Protein AF-A0A366LNW6-F1 (afdb_monomer_lite)

Sequence (265 aa):
MEVLPHSDDGRQIRRRLGWPGQPGTGEVAAEVRHYLATLRAKQVTLPDDLRMVNGPDGLEMRHRRVDGTALTELPGSQAAEFVTAVRRVGDWVNRLHDSEARLDPSLAGFVLDRGANLTYVKVVPPLLTTRRPVETTPWRQILGALRYDRNVTLCAMAGYAARHLLRTLEPGEPLTTHGAAVIALCPGHPRPSTRPAMWFHARTRAAELALTGRIAAQQAMAVYAATSLLVLRGIPPSDQRAHIEVALAAAAALSRDSSGKAPRM

Radius of gyration: 19.3 Å; chains: 1; bounding box: 42×36×62 Å

pLDDT: mean 86.25, std 14.96, range [26.67, 97.69]

Structure (mmCIF, N/CA/C/O backbone):
data_AF-A0A366LNW6-F1
#
_entry.id   AF-A0A366LNW6-F1
#
loop_
_atom_site.group_PDB
_atom_site.id
_atom_site.type_symbol
_atom_site.label_atom_id
_atom_site.label_alt_id
_atom_site.label_comp_id
_atom_site.label_asym_id
_atom_site.label_entity_id
_atom_site.label_seq_id
_atom_site.pdbx_PDB_ins_code
_atom_site.Cartn_x
_atom_site.Cartn_y
_atom_site.Cartn_z
_atom_site.occupancy
_atom_site.B_iso_or_equiv
_atom_site.auth_seq_id
_atom_site.auth_comp_id
_atom_site.auth_asym_id
_atom_site.auth_atom_id
_atom_site.pdbx_PDB_model_num
ATOM 1 N N . MET A 1 1 ? 12.576 9.730 -8.547 1.00 40.53 1 MET A N 1
ATOM 2 C CA . MET A 1 1 ? 11.623 9.011 -9.410 1.00 40.53 1 MET A CA 1
ATOM 3 C C . MET A 1 1 ? 10.465 9.950 -9.643 1.00 40.53 1 MET A C 1
ATOM 5 O O . MET A 1 1 ? 9.577 10.068 -8.805 1.00 40.53 1 MET A O 1
ATOM 9 N N . GLU A 1 2 ? 10.593 10.731 -10.699 1.00 26.67 2 GLU A N 1
ATOM 10 C CA . GLU A 1 2 ? 9.573 11.658 -11.154 1.00 26.67 2 GLU A CA 1
ATOM 11 C C . GLU A 1 2 ? 8.593 10.842 -11.997 1.00 26.67 2 GLU A C 1
ATOM 13 O O . GLU A 1 2 ? 8.995 10.169 -12.944 1.00 26.67 2 GLU A O 1
ATOM 18 N N . VAL A 1 3 ? 7.334 10.779 -11.567 1.00 35.81 3 VAL A N 1
ATOM 19 C CA . VAL A 1 3 ? 6.273 10.179 -12.377 1.00 35.81 3 VAL A CA 1
ATOM 20 C C . VAL A 1 3 ? 5.914 11.245 -13.400 1.00 35.81 3 VAL A C 1
ATOM 22 O O . VAL A 1 3 ? 5.306 12.249 -13.040 1.00 35.81 3 VAL A O 1
ATOM 25 N N . LEU A 1 4 ? 6.368 11.060 -14.636 1.00 35.25 4 LEU A N 1
ATOM 26 C CA . LEU A 1 4 ? 6.050 11.957 -15.744 1.00 35.25 4 LEU A CA 1
ATOM 27 C C . LEU A 1 4 ? 4.533 11.960 -16.024 1.00 35.25 4 LEU A C 1
ATOM 29 O O . LEU A 1 4 ? 3.851 10.986 -15.681 1.00 35.25 4 LEU A O 1
ATOM 33 N N . PRO A 1 5 ? 3.996 13.061 -16.582 1.00 38.25 5 PRO A N 1
ATOM 34 C CA . PRO A 1 5 ? 2.559 13.282 -16.688 1.00 38.25 5 PRO A CA 1
ATOM 35 C C . PRO A 1 5 ? 1.845 12.195 -17.496 1.00 38.25 5 PRO A C 1
ATOM 37 O O . PRO A 1 5 ? 2.383 11.600 -18.428 1.00 38.25 5 PRO A O 1
ATOM 40 N N . HIS A 1 6 ? 0.606 11.942 -17.083 1.00 52.41 6 HIS A N 1
ATOM 41 C CA . HIS A 1 6 ? -0.306 10.986 -17.690 1.00 52.41 6 HIS A CA 1
ATOM 42 C C . HIS A 1 6 ? -0.839 11.604 -18.990 1.00 52.41 6 HIS A C 1
ATOM 44 O O . HIS A 1 6 ? -1.351 12.720 -18.951 1.00 52.41 6 HIS A O 1
ATOM 50 N N . SER A 1 7 ? -0.752 10.897 -20.118 1.00 46.19 7 SER A N 1
ATOM 51 C CA . SER A 1 7 ? -1.693 11.131 -21.219 1.00 46.19 7 SER A CA 1
ATOM 52 C C . SER A 1 7 ? -2.760 10.047 -21.131 1.00 46.19 7 SER A C 1
ATOM 54 O O . SER A 1 7 ? -2.466 8.857 -21.256 1.00 46.19 7 SER A O 1
ATOM 56 N N . ASP A 1 8 ? -3.974 10.471 -20.800 1.00 51.53 8 ASP A N 1
ATOM 57 C CA . ASP A 1 8 ? -5.180 9.654 -20.827 1.00 51.53 8 ASP A CA 1
ATOM 58 C C . ASP A 1 8 ? -5.994 10.140 -22.029 1.00 51.53 8 ASP A C 1
ATOM 60 O O . ASP A 1 8 ? -6.531 11.245 -22.015 1.00 51.53 8 ASP A O 1
ATOM 64 N N . ASP A 1 9 ? -6.015 9.355 -23.107 1.00 58.09 9 ASP A N 1
ATOM 65 C CA . ASP A 1 9 ? -6.882 9.607 -24.267 1.00 58.09 9 ASP A CA 1
ATOM 66 C C . ASP A 1 9 ? -8.293 9.008 -24.065 1.00 58.09 9 ASP A C 1
ATOM 68 O O . ASP A 1 9 ? -9.089 8.921 -25.001 1.00 58.09 9 ASP A O 1
ATOM 72 N N . GLY A 1 10 ? -8.613 8.581 -22.835 1.00 59.66 10 GLY A N 1
ATOM 73 C CA . GLY A 1 10 ? -9.889 8.005 -22.419 1.00 59.66 10 GLY A CA 1
ATOM 74 C C . GLY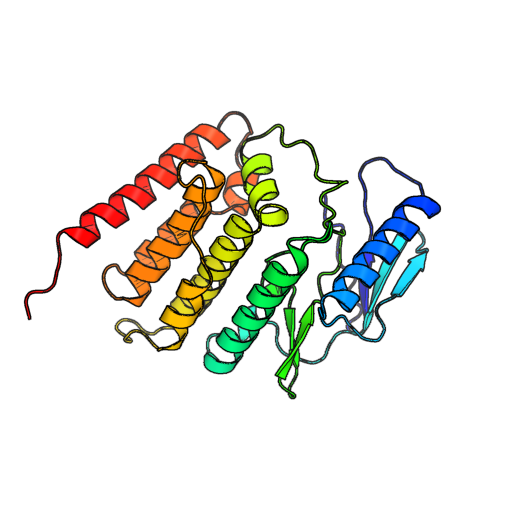 A 1 10 ? -10.007 6.500 -22.665 1.00 59.66 10 GLY A C 1
ATOM 75 O O . GLY A 1 10 ? -10.899 5.861 -22.105 1.00 59.66 10 GLY A O 1
ATOM 76 N N . ARG A 1 11 ? -9.116 5.902 -23.472 1.00 69.25 11 ARG A N 1
ATOM 77 C CA . ARG A 1 11 ? -9.145 4.465 -23.818 1.00 69.25 11 ARG A CA 1
ATOM 78 C C . ARG A 1 11 ? -7.867 3.728 -23.444 1.00 69.25 11 ARG A C 1
ATOM 80 O O . ARG A 1 11 ? -7.904 2.516 -23.212 1.00 69.25 11 ARG A O 1
ATOM 87 N N . GLN A 1 12 ? -6.743 4.432 -23.381 1.00 78.44 12 GLN A N 1
ATOM 88 C CA . GLN A 1 12 ? -5.443 3.821 -23.180 1.00 78.44 12 GLN A CA 1
ATOM 89 C C . GLN A 1 12 ? -4.650 4.486 -22.062 1.00 78.44 12 GLN A C 1
ATOM 91 O O . GLN A 1 12 ? -4.437 5.693 -22.051 1.00 78.44 12 GLN A O 1
ATOM 96 N N . ILE A 1 13 ? -4.109 3.655 -21.172 1.00 79.81 13 ILE A N 1
ATOM 97 C CA . ILE A 1 13 ? -3.164 4.095 -20.152 1.00 79.81 13 ILE A CA 1
ATOM 98 C C . ILE A 1 13 ? -1.751 3.942 -20.704 1.00 79.81 13 ILE A C 1
ATOM 100 O O . ILE A 1 13 ? -1.352 2.859 -21.146 1.00 79.81 13 ILE A O 1
ATOM 104 N N . ARG A 1 14 ? -0.985 5.036 -20.667 1.00 77.75 14 ARG A N 1
ATOM 105 C CA . ARG A 1 14 ? 0.432 5.075 -21.045 1.00 77.75 14 ARG A CA 1
ATOM 106 C C . ARG A 1 14 ? 1.253 5.517 -19.851 1.00 77.75 14 ARG A C 1
ATOM 108 O O . ARG A 1 14 ? 0.918 6.505 -19.196 1.00 77.75 14 ARG A O 1
ATOM 115 N N . ARG A 1 15 ? 2.330 4.794 -19.550 1.00 75.19 15 ARG A N 1
ATOM 116 C CA . ARG A 1 15 ? 3.254 5.202 -18.494 1.00 75.19 15 ARG A CA 1
ATOM 117 C C . ARG A 1 15 ? 4.704 5.010 -18.920 1.00 75.19 15 ARG A C 1
ATOM 119 O O . ARG A 1 15 ? 5.128 3.899 -19.233 1.00 75.19 15 ARG A O 1
ATOM 126 N N . ARG A 1 16 ? 5.464 6.105 -18.896 1.00 75.19 16 ARG A N 1
ATOM 127 C CA . ARG A 1 16 ? 6.880 6.118 -19.266 1.00 75.19 16 ARG A CA 1
ATOM 128 C C . ARG A 1 16 ? 7.732 5.395 -18.226 1.00 75.19 16 ARG A C 1
ATOM 130 O O . ARG A 1 16 ? 7.596 5.610 -17.020 1.00 75.19 16 ARG A O 1
ATOM 137 N N . LEU A 1 17 ? 8.634 4.555 -18.715 1.00 72.50 17 LEU A N 1
ATOM 138 C CA . LEU A 1 17 ? 9.638 3.845 -17.938 1.00 72.50 17 LEU A CA 1
ATOM 139 C C . LEU A 1 17 ? 10.852 4.772 -17.762 1.00 72.50 17 LEU A C 1
ATOM 141 O O . LEU A 1 17 ? 11.807 4.729 -18.528 1.00 72.50 17 LEU A O 1
ATOM 145 N N . GLY A 1 18 ? 10.783 5.678 -16.781 1.00 58.44 18 GLY A N 1
ATOM 146 C CA . GLY A 1 18 ? 11.867 6.617 -16.474 1.00 58.44 18 GLY A CA 1
ATOM 147 C C . GLY A 1 18 ? 12.818 6.085 -15.400 1.00 58.44 18 GLY A C 1
ATOM 148 O O . GLY A 1 18 ? 12.453 6.043 -14.223 1.00 58.44 18 GLY A O 1
ATOM 149 N N . TRP A 1 19 ? 14.043 5.720 -15.789 1.00 58.41 19 TRP A N 1
ATOM 150 C CA . TRP A 1 19 ? 15.159 5.489 -14.868 1.00 58.41 19 TRP A CA 1
ATOM 151 C C . TRP A 1 19 ? 16.044 6.736 -14.910 1.00 58.41 19 TRP A C 1
ATOM 153 O O . TRP A 1 19 ? 16.354 7.213 -16.004 1.00 58.41 19 TRP A O 1
ATOM 163 N N . PRO A 1 20 ? 16.445 7.310 -13.761 1.00 46.72 20 PRO A N 1
ATOM 164 C CA . PRO A 1 20 ? 17.358 8.445 -13.763 1.00 46.72 20 PRO A CA 1
ATOM 165 C C . PRO A 1 20 ? 18.664 8.077 -14.483 1.00 46.72 20 PRO A C 1
ATOM 167 O O . PRO A 1 20 ? 19.350 7.150 -14.062 1.00 46.72 20 PRO A O 1
ATOM 170 N N . GLY A 1 21 ? 19.007 8.812 -15.544 1.00 47.06 21 GLY A N 1
ATOM 171 C CA . GLY A 1 21 ? 20.342 8.780 -16.149 1.00 47.06 21 GLY A CA 1
ATOM 172 C C . GLY A 1 21 ? 20.658 7.632 -17.114 1.00 47.06 21 GLY A C 1
ATOM 173 O O . GLY A 1 21 ? 21.833 7.455 -17.416 1.00 47.06 21 GLY A O 1
ATOM 174 N N . GLN A 1 22 ? 19.681 6.868 -17.621 1.00 52.47 22 GLN A N 1
ATOM 175 C CA . GLN A 1 22 ? 19.969 5.810 -18.604 1.00 52.47 22 GLN A CA 1
ATOM 176 C C . GLN A 1 22 ? 19.094 5.878 -19.866 1.00 52.47 22 GLN A C 1
ATOM 178 O O . GLN A 1 22 ? 17.929 5.477 -19.834 1.00 52.47 22 GLN A O 1
ATOM 183 N N . PRO A 1 23 ? 19.659 6.303 -21.011 1.00 49.16 23 PRO A N 1
ATOM 184 C CA . PRO A 1 23 ? 19.158 5.925 -22.322 1.00 49.16 23 PRO A CA 1
ATOM 185 C C . PRO A 1 23 ? 19.698 4.521 -22.642 1.00 49.16 23 PRO A C 1
ATOM 187 O O . PRO A 1 23 ? 20.778 4.368 -23.200 1.00 49.16 23 PRO A O 1
ATOM 190 N N . GLY A 1 24 ? 18.984 3.475 -22.222 1.00 53.25 24 GLY A N 1
ATOM 191 C CA . GLY A 1 24 ? 19.414 2.087 -22.418 1.00 53.25 24 GLY A CA 1
ATOM 192 C C . GLY A 1 24 ? 18.222 1.160 -22.614 1.00 53.25 24 GLY A C 1
ATOM 193 O O . GLY A 1 24 ? 17.663 0.640 -21.654 1.00 53.25 24 GLY A O 1
ATOM 194 N N . THR A 1 25 ? 17.797 0.970 -23.861 1.00 62.31 25 THR A N 1
ATOM 195 C CA . THR A 1 25 ? 16.539 0.284 -24.204 1.00 62.31 25 THR A CA 1
ATOM 196 C C . THR A 1 25 ? 16.601 -1.243 -24.086 1.00 62.31 25 THR A C 1
ATOM 198 O O . THR A 1 25 ? 15.553 -1.879 -24.063 1.00 62.31 25 THR A O 1
ATOM 201 N N . GLY A 1 26 ? 17.790 -1.852 -23.986 1.00 68.56 26 GLY A N 1
ATOM 202 C CA . GLY A 1 26 ? 17.961 -3.313 -23.933 1.00 68.56 26 GLY A CA 1
ATOM 203 C C . GLY A 1 26 ? 17.867 -3.916 -22.527 1.00 68.56 26 GLY A C 1
ATOM 204 O O . GLY A 1 26 ? 17.018 -4.774 -22.276 1.00 68.56 26 GLY A O 1
ATOM 205 N N . GLU A 1 27 ? 18.722 -3.456 -21.610 1.00 76.81 27 GLU A N 1
ATOM 206 C CA . GLU A 1 27 ? 18.813 -3.968 -20.233 1.00 76.81 27 GLU A CA 1
ATOM 207 C C . GLU A 1 27 ? 17.541 -3.648 -19.438 1.00 76.81 27 GLU A C 1
ATOM 209 O O . GLU A 1 27 ? 16.896 -4.557 -18.921 1.00 76.81 27 GLU A O 1
ATOM 214 N N . VAL A 1 28 ? 17.087 -2.389 -19.464 1.00 79.19 28 VAL A N 1
ATOM 215 C CA . VAL A 1 28 ? 15.833 -1.960 -18.813 1.00 79.19 28 VAL A CA 1
ATOM 216 C C . VAL A 1 28 ? 14.638 -2.763 -19.333 1.00 79.19 28 VAL A C 1
ATOM 218 O O . VAL A 1 28 ? 13.777 -3.186 -18.562 1.00 79.19 28 VAL A O 1
ATOM 221 N N . ALA A 1 29 ? 14.586 -3.034 -20.639 1.00 83.50 29 ALA A N 1
ATOM 222 C CA . ALA A 1 29 ? 13.528 -3.851 -21.218 1.00 83.50 29 ALA A CA 1
ATOM 223 C C . ALA A 1 29 ? 13.583 -5.311 -20.740 1.00 83.50 29 ALA A C 1
ATOM 225 O O . ALA A 1 29 ? 12.537 -5.918 -20.507 1.00 83.50 29 ALA A O 1
ATOM 226 N N . ALA A 1 30 ? 14.778 -5.890 -20.591 1.00 87.06 30 ALA A N 1
ATOM 227 C CA . ALA A 1 30 ? 14.939 -7.240 -20.055 1.00 87.06 30 ALA A CA 1
ATOM 228 C C . ALA A 1 30 ? 14.476 -7.321 -18.594 1.00 87.06 30 ALA A C 1
ATOM 230 O O . ALA A 1 30 ? 13.725 -8.231 -18.244 1.00 87.06 30 ALA A O 1
ATOM 231 N N . GLU A 1 31 ? 14.826 -6.330 -17.778 1.00 87.38 31 GLU A N 1
ATOM 232 C CA . GLU A 1 31 ? 14.395 -6.240 -16.381 1.00 87.38 31 GLU A CA 1
ATOM 233 C C . GLU A 1 31 ? 12.890 -6.069 -16.235 1.00 87.38 31 GLU A C 1
ATOM 235 O O . GLU A 1 31 ? 12.263 -6.746 -15.424 1.00 87.38 31 GLU A O 1
ATOM 240 N N . VAL A 1 32 ? 12.281 -5.197 -17.043 1.00 88.00 32 VAL A N 1
ATOM 241 C CA . VAL A 1 32 ? 10.826 -5.023 -17.054 1.00 88.00 32 VAL A CA 1
ATOM 242 C C . VAL A 1 32 ? 10.146 -6.329 -17.460 1.00 88.00 32 VAL A C 1
ATOM 244 O O . VAL A 1 32 ? 9.195 -6.746 -16.803 1.00 88.00 32 VAL A O 1
ATOM 247 N N . ARG A 1 33 ? 10.644 -7.030 -18.488 1.00 90.62 33 ARG A N 1
ATOM 248 C CA . ARG A 1 33 ? 10.111 -8.350 -18.867 1.00 90.62 33 ARG A CA 1
ATOM 249 C C . ARG A 1 33 ? 10.231 -9.359 -17.728 1.00 90.62 33 ARG A C 1
ATOM 251 O O . ARG A 1 33 ? 9.253 -10.049 -17.447 1.00 90.62 33 ARG A O 1
ATOM 258 N N . HIS A 1 34 ? 11.381 -9.412 -17.057 1.00 91.88 34 HIS A N 1
ATOM 259 C CA . HIS A 1 34 ? 11.590 -10.278 -15.899 1.00 91.88 34 HIS A CA 1
ATOM 260 C C . HIS A 1 34 ? 10.622 -9.936 -14.757 1.00 91.88 34 HIS A C 1
ATOM 262 O O . HIS A 1 34 ? 9.948 -10.819 -14.235 1.00 91.88 34 HIS A O 1
ATOM 268 N N . TYR A 1 35 ? 10.472 -8.653 -14.421 1.00 93.31 35 TYR A N 1
ATOM 269 C CA . TYR A 1 35 ? 9.530 -8.176 -13.411 1.00 93.31 35 TYR A CA 1
ATOM 270 C C . TYR A 1 35 ? 8.092 -8.618 -13.716 1.00 93.31 35 TYR A C 1
ATOM 272 O O . TYR A 1 35 ? 7.434 -9.212 -12.863 1.00 93.31 35 TYR A O 1
ATOM 280 N N . LEU A 1 36 ? 7.613 -8.397 -14.945 1.00 93.81 36 LEU A N 1
ATOM 281 C CA . LEU A 1 36 ? 6.266 -8.798 -15.367 1.00 93.81 36 LEU A CA 1
ATOM 282 C C . LEU A 1 36 ? 6.079 -10.318 -15.346 1.00 93.81 36 LEU A C 1
ATOM 284 O O . LEU A 1 36 ? 5.019 -10.798 -14.944 1.00 93.81 36 LEU A O 1
ATOM 288 N N . ALA A 1 37 ? 7.091 -11.076 -15.772 1.00 94.69 37 ALA A N 1
ATOM 289 C CA . ALA A 1 37 ? 7.069 -12.533 -15.712 1.00 94.69 37 ALA A CA 1
ATOM 290 C C . ALA A 1 37 ? 6.971 -13.023 -14.261 1.00 94.69 37 ALA A C 1
ATOM 292 O O . ALA A 1 37 ? 6.131 -13.868 -13.963 1.00 94.69 37 ALA A O 1
ATOM 293 N N . THR A 1 38 ? 7.744 -12.434 -13.347 1.00 96.44 38 THR A N 1
ATOM 294 C CA . THR A 1 38 ? 7.700 -12.747 -11.914 1.00 96.44 38 THR A CA 1
ATOM 295 C C . THR A 1 38 ? 6.340 -12.412 -11.302 1.00 96.44 38 THR A C 1
ATOM 297 O O . THR A 1 38 ? 5.785 -13.236 -10.576 1.00 96.44 38 THR A O 1
ATOM 300 N N . LEU A 1 39 ? 5.750 -11.257 -11.634 1.00 96.50 39 LEU A N 1
ATOM 301 C CA . LEU A 1 39 ? 4.397 -10.911 -11.184 1.00 96.50 39 LEU A CA 1
ATOM 302 C C . LEU A 1 39 ? 3.370 -11.966 -11.627 1.00 96.50 39 LEU A C 1
ATOM 304 O O . LEU A 1 39 ? 2.616 -12.472 -10.794 1.00 96.50 39 LEU A O 1
ATOM 308 N N . ARG A 1 40 ? 3.383 -12.356 -12.909 1.00 95.88 40 ARG A N 1
ATOM 309 C CA . ARG A 1 40 ? 2.485 -13.396 -13.442 1.00 95.88 40 ARG A CA 1
ATOM 310 C C . ARG A 1 40 ? 2.730 -14.758 -12.793 1.00 95.88 40 ARG A C 1
ATOM 312 O O . ARG A 1 40 ? 1.773 -15.418 -12.399 1.00 95.88 40 ARG A O 1
ATOM 319 N N . ALA A 1 41 ? 3.990 -15.153 -12.610 1.00 97.12 41 ALA A N 1
ATOM 320 C CA . ALA A 1 41 ? 4.360 -16.406 -11.950 1.00 97.12 41 ALA A CA 1
ATOM 321 C C . ALA A 1 41 ? 3.881 -16.463 -10.488 1.00 97.12 41 ALA A C 1
ATOM 323 O O . ALA A 1 41 ? 3.525 -17.526 -9.988 1.00 97.12 41 ALA A O 1
ATOM 324 N N . LYS A 1 42 ? 3.808 -15.312 -9.806 1.00 97.38 42 LYS A N 1
ATOM 325 C CA . LYS A 1 42 ? 3.215 -15.178 -8.464 1.00 97.38 42 LYS A CA 1
ATOM 326 C C . LYS A 1 42 ? 1.706 -14.902 -8.487 1.00 97.38 42 LYS A C 1
ATOM 328 O O . LYS A 1 42 ? 1.126 -14.549 -7.456 1.00 97.38 42 LYS A O 1
ATOM 333 N N . GLN A 1 43 ? 1.059 -15.123 -9.633 1.00 96.69 43 GLN A N 1
ATOM 334 C CA . GLN A 1 43 ? -0.384 -15.000 -9.845 1.00 96.69 43 GLN A CA 1
ATOM 335 C C . GLN A 1 43 ? -0.925 -13.590 -9.568 1.00 96.69 43 GLN A C 1
ATOM 337 O O . GLN A 1 43 ? -2.065 -13.436 -9.119 1.00 96.69 43 GLN A O 1
ATOM 342 N N . VAL A 1 44 ? -0.110 -12.557 -9.791 1.00 96.88 44 VAL A N 1
ATOM 343 C CA . VAL A 1 44 ? -0.600 -11.179 -9.861 1.00 96.88 44 VAL A CA 1
ATOM 344 C C . VAL A 1 44 ? -1.298 -11.003 -11.199 1.00 96.88 44 VAL A C 1
ATOM 346 O O . VAL A 1 44 ? -0.695 -11.194 -12.256 1.00 96.88 44 VAL A O 1
ATOM 349 N N . THR A 1 45 ? -2.571 -10.628 -11.150 1.00 96.81 45 THR A N 1
ATOM 350 C CA . THR A 1 45 ? -3.350 -10.330 -12.350 1.00 96.81 45 THR A CA 1
ATOM 351 C C . THR A 1 45 ? -2.927 -8.968 -12.893 1.00 96.81 45 THR A C 1
ATOM 353 O O . THR A 1 45 ? -2.947 -7.963 -12.179 1.00 96.81 45 THR A O 1
ATOM 356 N N . LEU A 1 46 ? -2.537 -8.948 -14.163 1.00 95.69 46 LEU A N 1
ATOM 357 C CA . LEU A 1 46 ? -2.147 -7.760 -14.920 1.00 95.69 46 LEU A CA 1
ATOM 358 C C . LEU A 1 46 ? -3.162 -7.544 -16.050 1.00 95.69 46 LEU A C 1
ATOM 360 O O . LEU A 1 46 ? -3.822 -8.509 -16.426 1.00 95.69 46 LEU A O 1
ATOM 364 N N . PRO A 1 47 ? -3.265 -6.336 -16.629 1.00 94.44 47 PRO A N 1
ATOM 365 C CA . PRO A 1 47 ? -4.084 -6.126 -17.818 1.00 94.44 47 PRO A CA 1
ATOM 366 C C . PRO A 1 47 ? -3.667 -7.074 -18.954 1.00 94.44 47 PRO A C 1
ATOM 368 O O . PRO A 1 47 ? -2.470 -7.215 -19.227 1.00 94.44 47 PRO A O 1
ATOM 371 N N . ASP A 1 48 ? -4.636 -7.696 -19.626 1.00 91.00 48 ASP A N 1
ATOM 372 C CA . ASP A 1 48 ? -4.382 -8.728 -20.646 1.00 91.00 48 ASP A CA 1
ATOM 373 C C . ASP A 1 48 ? -3.559 -8.208 -21.827 1.00 91.00 48 ASP A C 1
ATOM 375 O O . ASP A 1 48 ? -2.710 -8.909 -22.375 1.00 91.00 48 ASP A O 1
ATOM 379 N N . ASP A 1 49 ? -3.770 -6.945 -22.196 1.00 91.44 49 ASP A N 1
ATOM 380 C CA . ASP A 1 49 ? -3.066 -6.285 -23.290 1.00 91.44 49 ASP A CA 1
ATOM 381 C C . ASP A 1 49 ? -1.863 -5.448 -22.826 1.00 91.44 49 ASP A C 1
ATOM 383 O O . ASP A 1 49 ? -1.344 -4.630 -23.595 1.00 91.44 49 ASP A O 1
ATOM 387 N N . LEU A 1 50 ? -1.399 -5.659 -21.584 1.00 92.56 50 LEU A N 1
ATOM 388 C CA . LEU A 1 50 ? -0.216 -4.995 -21.048 1.00 92.56 50 LEU A CA 1
ATOM 389 C C . LEU A 1 50 ? 1.017 -5.344 -21.878 1.00 92.56 50 LEU A C 1
ATOM 391 O O . LEU A 1 50 ? 1.522 -6.470 -21.861 1.00 92.56 50 LEU A O 1
ATOM 395 N N . ARG A 1 51 ? 1.558 -4.323 -22.537 1.00 89.81 51 ARG A N 1
ATOM 396 C CA . ARG A 1 51 ? 2.734 -4.422 -23.394 1.00 89.81 51 ARG A CA 1
ATOM 397 C C . ARG A 1 51 ? 3.717 -3.298 -23.126 1.00 89.81 51 ARG A C 1
ATOM 399 O O . ARG A 1 51 ? 3.341 -2.177 -22.789 1.00 89.81 51 ARG A O 1
ATOM 406 N N . MET A 1 52 ? 4.984 -3.619 -23.328 1.00 87.94 52 MET A N 1
ATOM 407 C CA . MET A 1 52 ? 6.061 -2.645 -23.371 1.00 87.94 52 MET A CA 1
ATOM 408 C C . MET A 1 52 ? 6.255 -2.203 -24.821 1.00 87.94 52 MET A C 1
ATOM 410 O O . MET A 1 52 ? 6.323 -3.049 -25.713 1.00 87.94 52 MET A O 1
ATOM 414 N N . VAL A 1 53 ? 6.326 -0.900 -25.064 1.00 86.69 53 VAL A N 1
ATOM 415 C CA . VAL A 1 53 ? 6.564 -0.335 -26.397 1.00 86.69 53 VAL A CA 1
ATOM 416 C C . VAL A 1 53 ? 7.716 0.660 -26.357 1.00 86.69 53 VAL A C 1
ATOM 418 O O . VAL A 1 53 ? 7.980 1.270 -25.323 1.00 86.69 53 VAL A O 1
ATOM 421 N N . ASN A 1 54 ? 8.373 0.850 -27.499 1.00 82.88 54 ASN A N 1
ATOM 422 C CA . ASN A 1 54 ? 9.286 1.968 -27.703 1.00 82.88 54 ASN A CA 1
ATOM 423 C C . ASN A 1 54 ? 8.459 3.181 -28.148 1.00 82.88 54 ASN A C 1
ATOM 425 O O . ASN A 1 54 ? 7.905 3.172 -29.248 1.00 82.88 54 ASN A O 1
ATOM 429 N N . GLY A 1 55 ? 8.325 4.175 -27.274 1.00 74.56 55 GLY A N 1
ATOM 430 C CA . GLY A 1 55 ? 7.749 5.479 -27.589 1.00 74.56 55 GLY A CA 1
ATOM 431 C C . GLY A 1 55 ? 8.826 6.492 -28.006 1.00 74.56 55 GLY A C 1
ATOM 432 O O . GLY A 1 55 ? 10.019 6.220 -27.841 1.00 74.56 55 GLY A O 1
ATOM 433 N N . PRO A 1 56 ? 8.427 7.672 -28.516 1.00 73.19 56 PRO A N 1
ATOM 434 C CA . PRO A 1 56 ? 9.355 8.742 -28.903 1.00 73.19 56 PRO A CA 1
ATOM 435 C C . PRO A 1 56 ? 10.278 9.183 -27.758 1.00 73.19 56 PRO A C 1
ATOM 437 O O . PRO A 1 56 ? 11.442 9.498 -27.981 1.00 73.19 56 PRO A O 1
ATOM 440 N N . ASP A 1 57 ? 9.773 9.127 -26.523 1.00 71.06 57 ASP A N 1
ATOM 441 C CA . ASP A 1 57 ? 10.483 9.556 -25.317 1.00 71.06 57 ASP A CA 1
ATOM 442 C C . ASP A 1 57 ? 11.138 8.389 -24.547 1.00 71.06 57 ASP A C 1
ATOM 444 O O . ASP A 1 57 ? 11.606 8.550 -23.413 1.00 71.06 57 ASP A O 1
ATOM 448 N N . GLY A 1 58 ? 11.181 7.191 -25.134 1.00 76.00 58 GLY A N 1
ATOM 449 C CA . GLY A 1 58 ? 11.778 5.991 -24.546 1.00 76.00 58 GLY A CA 1
ATOM 450 C C . GLY A 1 58 ? 10.775 4.865 -24.303 1.00 76.00 58 GLY A C 1
ATOM 451 O O . GLY A 1 58 ? 9.701 4.816 -24.896 1.00 76.00 58 GLY A O 1
ATOM 452 N N . LEU A 1 59 ? 11.144 3.912 -23.446 1.00 80.38 59 LEU A N 1
ATOM 453 C CA . LEU A 1 59 ? 10.297 2.759 -23.145 1.00 80.38 59 LEU A CA 1
ATOM 454 C C . LEU A 1 59 ? 9.022 3.184 -22.400 1.00 80.38 59 LEU A C 1
ATOM 456 O O . LEU A 1 59 ? 9.049 4.002 -21.478 1.00 80.38 59 LEU A O 1
ATOM 460 N N . GLU A 1 60 ? 7.897 2.580 -22.764 1.00 84.69 60 GLU A N 1
ATOM 461 C CA . GLU A 1 60 ? 6.592 2.831 -22.158 1.00 84.69 60 GLU A CA 1
ATOM 462 C C . GLU A 1 60 ? 5.867 1.520 -21.871 1.00 84.69 60 GLU A C 1
ATOM 464 O O . GLU A 1 60 ? 5.907 0.582 -22.667 1.00 84.69 60 GLU A O 1
ATOM 469 N N . MET A 1 61 ? 5.135 1.482 -20.761 1.00 86.75 61 MET A N 1
ATOM 470 C CA . MET A 1 61 ? 4.117 0.467 -20.509 1.00 86.75 61 MET A CA 1
ATOM 471 C C . MET A 1 61 ? 2.764 0.978 -20.993 1.00 86.75 61 MET A C 1
ATOM 473 O O . MET A 1 61 ? 2.354 2.092 -20.655 1.00 86.75 61 MET A O 1
ATOM 477 N N . ARG A 1 62 ? 2.062 0.151 -21.770 1.00 88.69 62 ARG A N 1
ATOM 478 C CA . ARG A 1 62 ? 0.740 0.453 -22.323 1.00 88.69 62 ARG A CA 1
ATOM 479 C C . ARG A 1 62 ? -0.222 -0.688 -22.062 1.00 88.69 62 ARG A C 1
ATOM 481 O O . ARG A 1 62 ? 0.129 -1.842 -22.280 1.00 88.69 62 ARG A O 1
ATOM 488 N N . HIS A 1 63 ? -1.439 -0.344 -21.676 1.00 90.81 63 HIS A N 1
ATOM 489 C CA . HIS A 1 63 ? -2.574 -1.261 -21.630 1.00 90.81 63 HIS A CA 1
ATOM 490 C C . HIS A 1 63 ? -3.869 -0.481 -21.871 1.00 90.81 63 HIS A C 1
ATOM 492 O O . HIS A 1 63 ? -3.911 0.744 -21.692 1.00 90.81 63 HIS A O 1
ATOM 498 N N . ARG A 1 64 ? -4.926 -1.168 -22.296 1.00 90.19 64 ARG A N 1
ATOM 499 C CA . ARG A 1 64 ? -6.278 -0.606 -22.298 1.00 90.19 64 ARG A CA 1
ATOM 500 C C . ARG A 1 64 ? -6.722 -0.336 -20.872 1.00 90.19 64 ARG A C 1
ATOM 502 O O . ARG A 1 64 ? -6.301 -1.015 -19.933 1.00 90.19 64 ARG A O 1
ATOM 509 N N . ARG A 1 65 ? -7.577 0.669 -20.699 1.00 89.12 65 ARG A N 1
ATOM 510 C CA . ARG A 1 65 ? -8.251 0.870 -19.417 1.00 89.12 65 ARG A CA 1
ATOM 511 C C . ARG A 1 65 ? -8.952 -0.433 -19.017 1.00 89.12 65 ARG A C 1
ATOM 513 O O . ARG A 1 65 ? -9.613 -1.055 -19.841 1.00 89.12 65 ARG A O 1
ATOM 520 N N . VAL A 1 66 ? -8.751 -0.846 -17.770 1.00 90.56 66 VAL A N 1
ATOM 521 C CA . VAL A 1 66 ? -9.457 -1.993 -17.196 1.00 90.56 66 VAL A CA 1
ATOM 522 C C . VAL A 1 66 ? -10.816 -1.492 -16.728 1.00 90.56 66 VAL A C 1
ATOM 524 O O . VAL A 1 66 ? -10.875 -0.525 -15.964 1.00 90.56 66 VAL A O 1
ATOM 527 N N . ASP A 1 67 ? -11.884 -2.123 -17.201 1.00 91.56 67 ASP A N 1
ATOM 528 C CA . ASP A 1 67 ? -13.240 -1.813 -16.762 1.00 91.56 67 ASP A CA 1
ATOM 529 C C . ASP A 1 67 ? -13.440 -2.282 -15.318 1.00 91.56 67 ASP A C 1
ATOM 531 O O . ASP A 1 67 ? -13.142 -3.423 -14.971 1.00 91.56 67 ASP A O 1
ATOM 535 N N . GLY A 1 68 ? -13.938 -1.395 -14.461 1.00 91.94 68 GLY A N 1
ATOM 536 C CA . GLY A 1 68 ? -14.132 -1.687 -13.046 1.00 91.94 68 GLY A CA 1
ATOM 537 C C . GLY A 1 68 ? -13.990 -0.454 -12.166 1.00 91.94 68 GLY A C 1
ATOM 538 O O . GLY A 1 68 ? -13.884 0.675 -12.651 1.00 91.94 68 GLY A O 1
ATOM 539 N N .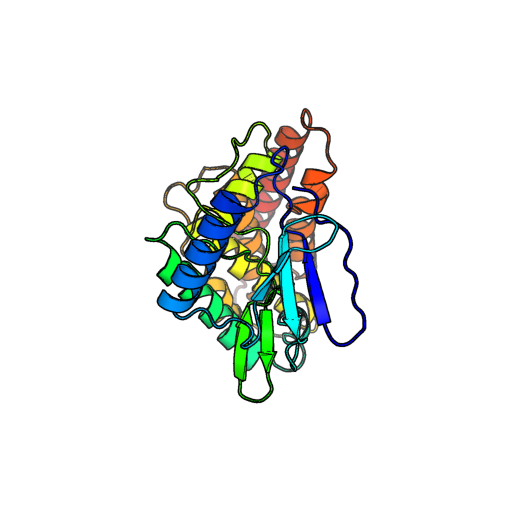 THR A 1 69 ? -13.976 -0.689 -10.860 1.00 93.19 69 THR A N 1
ATOM 540 C CA . THR A 1 69 ? -13.888 0.352 -9.834 1.00 93.19 69 THR A CA 1
ATOM 541 C C . THR A 1 69 ? -12.522 0.302 -9.161 1.00 93.19 69 THR A C 1
ATOM 543 O O . THR A 1 69 ? -12.018 -0.770 -8.815 1.00 93.19 69 THR A O 1
ATOM 546 N N . ALA A 1 70 ? -11.894 1.464 -8.976 1.00 92.94 70 ALA A N 1
ATOM 547 C CA . ALA A 1 70 ? -10.634 1.541 -8.247 1.00 92.94 70 ALA A CA 1
ATOM 548 C C . ALA A 1 70 ? -10.856 1.167 -6.774 1.00 92.94 70 ALA A C 1
ATOM 550 O O . ALA A 1 70 ? -11.845 1.580 -6.168 1.00 92.94 70 ALA A O 1
ATOM 551 N N . LEU A 1 71 ? -9.913 0.452 -6.147 1.00 94.25 71 LEU A N 1
ATOM 552 C CA . LEU A 1 71 ? -10.086 0.042 -4.742 1.00 94.25 71 LEU A CA 1
ATOM 553 C C . LEU A 1 71 ? -10.269 1.222 -3.778 1.00 94.25 71 LEU A C 1
ATOM 555 O O . LEU A 1 71 ? -10.820 1.049 -2.699 1.00 94.25 71 LEU A O 1
ATOM 559 N N . THR A 1 72 ? -9.825 2.426 -4.140 1.00 93.12 72 THR A N 1
ATOM 560 C CA . THR A 1 72 ? -10.023 3.633 -3.327 1.00 93.12 72 THR A CA 1
ATOM 561 C C . THR A 1 72 ? -11.478 4.098 -3.239 1.00 93.12 72 THR A C 1
ATOM 563 O O . THR A 1 72 ? -11.784 4.882 -2.341 1.00 93.12 72 THR A O 1
ATOM 566 N N . GLU A 1 73 ? -12.345 3.635 -4.143 1.00 91.06 73 GLU A N 1
ATOM 567 C CA . GLU A 1 73 ? -13.746 4.060 -4.297 1.00 91.06 73 GLU A CA 1
ATOM 568 C C . GLU A 1 73 ? -14.752 3.029 -3.754 1.00 91.06 73 GLU A C 1
ATOM 570 O O . GLU A 1 73 ? -15.874 3.386 -3.411 1.00 91.06 73 GLU A O 1
ATOM 575 N N . LEU A 1 74 ? -14.348 1.762 -3.614 1.00 88.62 74 LEU A N 1
ATOM 576 C CA . LEU A 1 74 ? -15.195 0.670 -3.108 1.00 88.62 74 LEU A CA 1
ATOM 577 C C . LEU A 1 74 ? -15.640 0.732 -1.629 1.00 88.62 74 LEU A C 1
ATOM 579 O O . LEU A 1 74 ? -16.736 0.249 -1.355 1.00 88.62 74 LEU A O 1
ATOM 583 N N . PRO A 1 75 ? -14.857 1.262 -0.663 1.00 86.06 75 PRO A N 1
ATOM 584 C CA . PRO A 1 75 ? -15.129 1.072 0.766 1.00 86.06 75 PRO A CA 1
ATOM 585 C C . PRO A 1 75 ? -16.527 1.495 1.233 1.00 86.06 75 PRO A C 1
ATOM 587 O O . PRO A 1 75 ? -17.011 0.943 2.213 1.00 86.06 75 PRO A O 1
ATOM 590 N N . GLY A 1 76 ? -17.161 2.460 0.555 1.00 80.00 76 GLY A N 1
ATOM 591 C CA . GLY A 1 76 ? -18.457 3.002 0.968 1.00 80.00 76 GLY A CA 1
ATOM 592 C C . GLY A 1 76 ? -19.646 2.130 0.575 1.00 80.00 76 GLY A C 1
ATOM 593 O O . GLY A 1 76 ? -20.510 1.873 1.400 1.00 80.00 76 GLY A O 1
ATOM 594 N N . SER A 1 77 ? -19.697 1.661 -0.673 1.00 80.62 77 SER A N 1
ATOM 595 C CA . SER A 1 77 ? -20.841 0.895 -1.195 1.00 80.62 77 SER A CA 1
ATOM 596 C C . SER A 1 77 ? -20.612 -0.617 -1.235 1.00 80.62 77 SER A C 1
ATOM 598 O O . SER A 1 77 ? -21.573 -1.369 -1.353 1.00 80.62 77 SER A O 1
ATOM 600 N N . GLN A 1 78 ? -19.354 -1.061 -1.157 1.00 88.00 78 GLN A N 1
ATOM 601 C CA . GLN A 1 78 ? -18.918 -2.443 -1.394 1.00 88.00 78 GLN A CA 1
ATOM 602 C C . GLN A 1 78 ? -17.782 -2.822 -0.425 1.00 88.00 78 GLN A C 1
ATOM 604 O O . GLN A 1 78 ? -16.669 -3.186 -0.817 1.00 88.00 78 GLN A O 1
ATOM 609 N N . ALA A 1 79 ? -18.027 -2.662 0.881 1.00 88.12 79 ALA A N 1
ATOM 610 C CA . ALA A 1 79 ? -17.013 -2.883 1.915 1.00 88.12 79 ALA A CA 1
ATOM 611 C C . ALA A 1 79 ? -16.505 -4.338 1.958 1.00 88.12 79 ALA A C 1
ATOM 613 O O . ALA A 1 79 ? -15.313 -4.570 2.172 1.00 88.12 79 ALA A O 1
ATOM 614 N N . ALA A 1 80 ? -17.379 -5.321 1.725 1.00 89.25 80 ALA A N 1
ATOM 615 C CA . ALA A 1 80 ? -17.014 -6.737 1.735 1.00 89.25 80 ALA A CA 1
ATOM 616 C C . ALA A 1 80 ? -16.080 -7.094 0.566 1.00 89.25 80 ALA A C 1
ATOM 618 O O . ALA A 1 80 ? -15.036 -7.731 0.759 1.00 89.25 80 ALA A O 1
ATOM 619 N N . GLU A 1 81 ? -16.412 -6.628 -0.638 1.00 92.44 81 GLU A N 1
ATOM 620 C CA . GLU A 1 81 ? -15.599 -6.781 -1.841 1.00 92.44 81 GLU A CA 1
ATOM 621 C C . GLU A 1 81 ? -14.269 -6.044 -1.690 1.00 92.44 81 GLU A C 1
ATOM 623 O O . GLU A 1 81 ? -13.214 -6.593 -2.014 1.00 92.44 81 GLU A O 1
ATOM 628 N N . PHE A 1 82 ? -14.297 -4.833 -1.124 1.00 93.94 82 PHE A N 1
ATOM 629 C CA . PHE A 1 82 ? -13.099 -4.062 -0.816 1.00 93.94 82 PHE A CA 1
ATOM 630 C C . PHE A 1 82 ? -12.140 -4.842 0.090 1.00 93.94 82 PHE A C 1
ATOM 632 O O . PHE A 1 82 ? -10.968 -5.005 -0.251 1.00 93.94 82 PHE A O 1
ATOM 639 N N . VAL A 1 83 ? -12.619 -5.369 1.221 1.00 93.62 83 VAL A N 1
ATOM 640 C CA . VAL A 1 83 ? -11.774 -6.139 2.147 1.00 93.62 83 VAL A CA 1
ATOM 641 C C . VAL A 1 83 ? -11.238 -7.406 1.494 1.00 93.62 83 VAL A C 1
ATOM 643 O O . VAL A 1 83 ? -10.054 -7.716 1.641 1.00 93.62 83 VAL A O 1
ATOM 646 N N . THR A 1 84 ? -12.071 -8.116 0.736 1.00 95.19 84 THR A N 1
ATOM 647 C CA . THR A 1 84 ? -11.653 -9.313 -0.006 1.00 95.19 84 THR A CA 1
ATOM 648 C C . THR A 1 84 ? -10.547 -8.983 -1.009 1.00 95.19 84 THR A C 1
ATOM 650 O O . THR A 1 84 ? -9.525 -9.673 -1.063 1.00 95.19 84 THR A O 1
ATOM 653 N N . ALA A 1 85 ? -10.693 -7.886 -1.752 1.00 96.69 85 ALA A N 1
ATOM 654 C CA . ALA A 1 85 ? -9.686 -7.422 -2.694 1.00 96.69 85 ALA A CA 1
ATOM 655 C C . ALA A 1 85 ? -8.381 -7.026 -1.990 1.00 96.69 85 ALA A C 1
ATOM 657 O O . ALA A 1 85 ? -7.310 -7.463 -2.406 1.00 96.69 85 ALA A O 1
ATOM 658 N N . VAL A 1 86 ? -8.443 -6.265 -0.893 1.00 96.75 86 VAL A N 1
ATOM 659 C CA . VAL A 1 86 ? -7.249 -5.873 -0.125 1.00 96.75 86 VAL A CA 1
ATOM 660 C C . VAL A 1 86 ? -6.522 -7.104 0.431 1.00 96.75 86 VAL A C 1
ATOM 662 O O . VAL A 1 86 ? -5.294 -7.166 0.350 1.00 96.75 86 VAL A O 1
ATOM 665 N N . ARG A 1 87 ? -7.247 -8.121 0.919 1.00 96.69 87 ARG A N 1
ATOM 666 C CA . ARG A 1 87 ? -6.645 -9.399 1.339 1.00 96.69 87 ARG A CA 1
ATOM 667 C C . ARG A 1 87 ? -5.917 -10.091 0.190 1.00 96.69 87 ARG A C 1
ATOM 669 O O . ARG A 1 87 ? -4.770 -10.493 0.363 1.00 96.69 87 ARG A O 1
ATOM 676 N N . ARG A 1 88 ? -6.524 -10.136 -1.001 1.00 97.25 88 ARG A N 1
ATOM 677 C CA . ARG A 1 88 ? -5.886 -10.685 -2.208 1.00 97.25 88 ARG A CA 1
ATOM 678 C C . ARG A 1 88 ? -4.605 -9.929 -2.582 1.00 97.25 88 ARG A C 1
ATOM 680 O O . ARG A 1 88 ? -3.631 -10.567 -2.980 1.00 97.25 88 ARG A O 1
ATOM 687 N N . VAL A 1 89 ? -4.559 -8.601 -2.414 1.00 97.44 89 VAL A N 1
ATOM 688 C CA . VAL A 1 89 ? -3.305 -7.838 -2.584 1.00 97.44 89 VAL A CA 1
ATOM 689 C C . VAL A 1 89 ? -2.273 -8.226 -1.518 1.00 97.44 89 VAL A C 1
ATOM 691 O O . VAL A 1 89 ? -1.104 -8.424 -1.850 1.00 97.44 89 VAL A O 1
ATOM 694 N N . GLY A 1 90 ? -2.678 -8.373 -0.254 1.00 97.31 90 GLY A N 1
ATOM 695 C CA . GLY A 1 90 ? -1.801 -8.854 0.820 1.00 97.31 90 GLY A CA 1
ATOM 696 C C . GLY A 1 90 ? -1.185 -10.222 0.502 1.00 97.31 90 GLY A C 1
ATOM 697 O O . GLY A 1 90 ? 0.024 -10.414 0.647 1.00 97.31 90 GLY A O 1
ATOM 698 N N . ASP A 1 91 ? -1.983 -11.140 -0.041 1.00 97.38 91 ASP A N 1
ATOM 699 C CA . ASP A 1 91 ? -1.509 -12.450 -0.487 1.00 97.38 91 ASP A CA 1
ATOM 700 C C . ASP A 1 91 ? -0.513 -12.342 -1.650 1.00 97.38 91 ASP A C 1
ATOM 702 O O . ASP A 1 91 ? 0.485 -13.067 -1.674 1.00 97.38 91 ASP A O 1
ATOM 706 N N . TRP A 1 92 ? -0.723 -11.417 -2.596 1.00 97.69 92 TRP A N 1
ATOM 707 C CA . TRP A 1 92 ? 0.267 -11.122 -3.638 1.00 97.69 92 TRP A CA 1
ATOM 708 C C . TRP A 1 92 ? 1.589 -10.622 -3.053 1.00 97.69 92 TRP A C 1
ATOM 710 O O . TRP A 1 92 ? 2.649 -11.101 -3.456 1.00 97.69 92 TRP A O 1
ATOM 720 N N . VAL A 1 93 ? 1.544 -9.702 -2.084 1.00 97.19 93 VAL A N 1
ATOM 721 C CA . VAL A 1 93 ? 2.744 -9.201 -1.392 1.00 97.19 93 VAL A CA 1
ATOM 722 C C . VAL A 1 93 ? 3.497 -10.342 -0.704 1.00 97.19 93 VAL A C 1
ATOM 724 O O . VAL A 1 93 ? 4.721 -10.417 -0.818 1.00 97.19 93 VAL A O 1
ATOM 727 N N . ASN A 1 94 ? 2.783 -11.263 -0.051 1.00 97.44 94 ASN A N 1
ATOM 728 C CA . ASN A 1 94 ? 3.385 -12.446 0.564 1.00 97.44 94 ASN A CA 1
ATOM 729 C C . ASN A 1 94 ? 4.042 -13.366 -0.472 1.00 97.44 94 ASN A C 1
ATOM 731 O O . ASN A 1 94 ? 5.206 -13.725 -0.311 1.00 97.44 94 ASN A O 1
ATOM 735 N N . ARG A 1 95 ? 3.351 -13.696 -1.571 1.00 97.25 95 ARG A N 1
ATOM 736 C CA . ARG A 1 95 ? 3.897 -14.568 -2.631 1.00 97.25 95 ARG A CA 1
ATOM 737 C C . ARG A 1 95 ? 5.133 -13.991 -3.321 1.00 97.25 95 ARG A C 1
ATOM 739 O O . ARG A 1 95 ? 5.979 -14.749 -3.801 1.00 97.25 95 ARG A O 1
ATOM 746 N N . LEU A 1 96 ? 5.227 -12.667 -3.394 1.00 96.88 96 LEU A N 1
ATOM 747 C CA . LEU A 1 96 ? 6.353 -11.952 -3.993 1.00 96.88 96 LEU A CA 1
ATOM 748 C C . LEU A 1 96 ? 7.558 -11.807 -3.058 1.00 96.88 96 LEU A C 1
ATOM 750 O O . LEU A 1 96 ? 8.632 -11.448 -3.541 1.00 96.88 96 LEU A O 1
ATOM 754 N N . HIS A 1 97 ? 7.408 -12.081 -1.758 1.00 94.38 97 HIS A N 1
ATOM 755 C CA . HIS A 1 97 ? 8.442 -11.831 -0.752 1.00 94.38 97 HIS A CA 1
ATOM 756 C C . HIS A 1 97 ? 9.796 -12.456 -1.100 1.00 94.38 97 HIS A C 1
ATOM 758 O O . HIS A 1 97 ? 10.813 -11.762 -1.043 1.00 94.38 97 HIS A O 1
ATOM 764 N N . ASP A 1 98 ? 9.771 -13.717 -1.535 1.00 93.06 98 ASP A N 1
ATOM 765 C CA . ASP A 1 98 ? 10.961 -14.514 -1.858 1.00 93.06 98 ASP A CA 1
ATOM 766 C C . ASP A 1 98 ? 11.487 -14.261 -3.283 1.00 93.06 98 ASP A C 1
ATOM 768 O O . ASP A 1 98 ? 12.381 -14.952 -3.759 1.00 93.06 98 ASP A O 1
ATOM 772 N N . SER A 1 99 ? 10.909 -13.293 -3.999 1.00 95.75 99 SER A N 1
ATOM 773 C CA . SER A 1 99 ? 11.364 -12.858 -5.323 1.00 95.75 99 SER A CA 1
ATOM 774 C C . SER A 1 99 ? 11.986 -11.465 -5.263 1.00 95.75 99 SER A C 1
ATOM 776 O O . SER A 1 99 ? 11.911 -10.784 -4.239 1.00 95.75 99 SER A O 1
ATOM 778 N N . GLU A 1 100 ? 12.547 -10.990 -6.374 1.00 93.69 100 GLU A N 1
ATOM 779 C CA . GLU A 1 100 ? 13.045 -9.612 -6.471 1.00 93.69 100 GLU A CA 1
ATOM 780 C C . GLU A 1 100 ? 11.933 -8.581 -6.698 1.00 93.69 100 GLU A C 1
ATOM 782 O O . GLU A 1 100 ? 12.103 -7.399 -6.401 1.00 93.69 100 GLU A O 1
ATOM 787 N N . ALA A 1 101 ? 10.780 -9.008 -7.215 1.00 95.81 101 ALA A N 1
ATOM 788 C CA . ALA A 1 101 ? 9.687 -8.119 -7.575 1.00 95.81 101 ALA A CA 1
ATOM 789 C C . ALA A 1 101 ? 8.876 -7.680 -6.345 1.00 95.81 101 ALA A C 1
ATOM 791 O O . ALA A 1 101 ? 8.625 -8.448 -5.416 1.00 95.81 101 ALA A O 1
ATOM 792 N N . ARG A 1 102 ? 8.433 -6.423 -6.338 1.00 95.62 102 ARG A N 1
ATOM 793 C CA . ARG A 1 102 ? 7.536 -5.842 -5.331 1.00 95.62 102 ARG A CA 1
ATOM 794 C C . ARG A 1 102 ? 6.343 -5.167 -6.003 1.00 95.62 102 ARG A C 1
ATOM 796 O O . ARG A 1 102 ? 6.412 -4.773 -7.169 1.00 95.62 102 ARG A O 1
ATOM 803 N N . LEU A 1 103 ? 5.256 -5.015 -5.251 1.00 93.00 103 LEU A N 1
ATOM 804 C CA . LEU A 1 103 ? 4.092 -4.223 -5.650 1.00 93.00 103 LEU A CA 1
ATOM 805 C C . LEU A 1 103 ? 4.180 -2.821 -5.057 1.00 93.00 103 LEU A C 1
ATOM 807 O O . LEU A 1 103 ? 4.659 -2.643 -3.939 1.00 93.00 103 LEU A O 1
ATOM 811 N N . ASP A 1 104 ? 3.666 -1.830 -5.782 1.00 90.19 104 ASP A N 1
ATOM 812 C CA . ASP A 1 104 ? 3.327 -0.547 -5.168 1.00 90.19 104 ASP A CA 1
ATOM 813 C C . ASP A 1 104 ? 2.066 -0.747 -4.301 1.00 90.19 104 ASP A C 1
ATOM 815 O O . ASP A 1 104 ? 1.019 -1.102 -4.848 1.00 90.19 104 ASP A O 1
ATOM 819 N N . PRO A 1 105 ? 2.123 -0.522 -2.974 1.00 86.62 105 PRO A N 1
ATOM 820 C CA . PRO A 1 105 ? 0.990 -0.762 -2.075 1.00 86.62 105 PRO A CA 1
ATOM 821 C C . PRO A 1 105 ? -0.112 0.307 -2.161 1.00 86.62 105 PRO A C 1
ATOM 823 O O . PRO A 1 105 ? -1.051 0.301 -1.366 1.00 86.62 105 PRO A O 1
ATOM 826 N N . SER A 1 106 ? -0.005 1.269 -3.079 1.00 91.06 106 SER A N 1
ATOM 827 C CA . SER A 1 106 ? -1.045 2.263 -3.326 1.00 91.06 106 SER A CA 1
ATOM 828 C C . SER A 1 106 ? -2.325 1.602 -3.845 1.00 91.06 106 SER A C 1
ATOM 830 O O . SER A 1 106 ? -2.349 1.090 -4.962 1.00 91.06 106 SER A O 1
ATOM 832 N N . LEU A 1 107 ? -3.415 1.695 -3.073 1.00 92.06 107 LEU A N 1
ATOM 833 C CA . LEU A 1 107 ? -4.732 1.148 -3.440 1.00 92.06 107 LEU A CA 1
ATOM 834 C C . LEU A 1 107 ? -5.259 1.671 -4.789 1.00 92.06 107 LEU A C 1
ATOM 836 O O . LEU A 1 107 ? -5.966 0.958 -5.490 1.00 92.06 107 LEU A O 1
ATOM 840 N N . ALA A 1 108 ? -4.855 2.877 -5.198 1.00 91.44 108 ALA A N 1
ATOM 841 C CA . ALA A 1 108 ? -5.200 3.452 -6.501 1.00 91.44 108 ALA A CA 1
ATOM 842 C C . ALA A 1 108 ? -4.594 2.683 -7.693 1.00 91.44 108 ALA A C 1
ATOM 844 O O . ALA A 1 108 ? -4.946 2.934 -8.841 1.00 91.44 108 ALA A O 1
ATOM 845 N N . GLY A 1 109 ? -3.648 1.773 -7.445 1.00 92.25 109 GLY A N 1
ATOM 846 C CA . GLY A 1 109 ? -3.061 0.920 -8.470 1.00 92.25 109 GLY A CA 1
ATOM 847 C C . GLY A 1 109 ? -3.843 -0.354 -8.765 1.00 92.25 109 GLY A C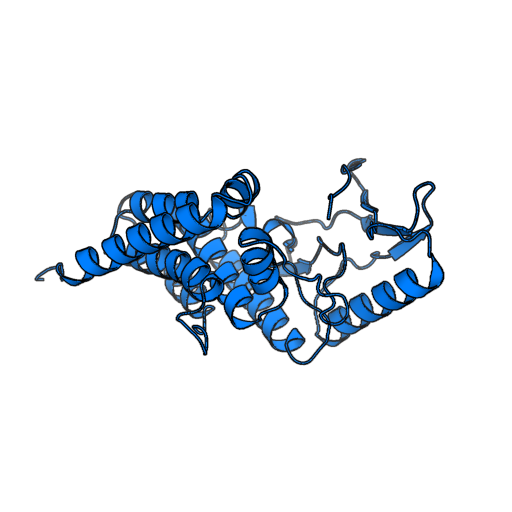 1
ATOM 848 O O . GLY A 1 109 ? -3.340 -1.174 -9.530 1.00 92.25 109 GLY A O 1
ATOM 849 N N . PHE A 1 110 ? -5.025 -0.530 -8.176 1.00 95.69 110 PHE A N 1
ATOM 850 C CA . PHE A 1 110 ? -5.809 -1.754 -8.264 1.00 95.69 110 PHE A CA 1
ATOM 851 C C . PHE A 1 110 ? -7.247 -1.453 -8.688 1.00 95.69 110 PHE A C 1
ATOM 853 O O . PHE A 1 110 ? -7.883 -0.547 -8.144 1.00 95.69 110 PHE A O 1
ATOM 860 N N . VAL A 1 111 ? -7.747 -2.235 -9.641 1.00 96.12 111 VAL A N 1
ATOM 861 C CA . VAL A 1 111 ? -9.114 -2.148 -10.167 1.00 96.12 111 VAL A CA 1
ATOM 862 C C . VAL A 1 111 ? -9.804 -3.487 -9.949 1.00 96.12 111 VAL A C 1
ATOM 864 O O . VAL A 1 111 ? -9.219 -4.527 -10.254 1.00 96.12 111 VAL A O 1
ATOM 867 N N . LEU A 1 112 ? -11.022 -3.455 -9.412 1.00 95.94 112 LEU A N 1
ATOM 868 C CA . LEU A 1 112 ? -11.897 -4.615 -9.285 1.00 95.94 112 LEU A CA 1
ATOM 869 C C . LEU A 1 112 ? -12.980 -4.533 -10.364 1.00 95.94 112 LEU A C 1
ATOM 871 O O . LEU A 1 112 ? -13.707 -3.538 -10.429 1.00 95.94 112 LEU A O 1
ATOM 875 N N . ASP A 1 113 ? -13.067 -5.549 -11.218 1.00 92.56 113 ASP A N 1
ATOM 876 C CA . ASP A 1 113 ? -14.123 -5.634 -12.229 1.00 92.56 113 ASP A CA 1
ATOM 877 C C . ASP A 1 113 ? -15.444 -6.183 -11.649 1.00 92.56 113 ASP A C 1
ATOM 879 O O . ASP A 1 113 ? -15.534 -6.577 -10.483 1.00 92.56 113 ASP A O 1
ATOM 883 N N . ARG A 1 114 ? -16.493 -6.235 -12.482 1.00 84.81 114 ARG A N 1
ATOM 884 C CA . ARG A 1 114 ? -17.816 -6.761 -12.090 1.00 84.81 114 ARG A CA 1
ATOM 885 C C . ARG A 1 114 ? -17.830 -8.268 -11.800 1.00 84.81 114 ARG A C 1
ATOM 887 O O . ARG A 1 114 ? -18.775 -8.747 -11.187 1.00 84.81 114 ARG A O 1
ATOM 894 N N . GLY A 1 115 ? -16.820 -9.010 -12.251 1.00 87.06 115 GLY A N 1
ATOM 895 C CA . GLY A 1 115 ? -16.629 -10.434 -11.972 1.00 87.06 115 GLY A CA 1
ATOM 896 C C . GLY A 1 115 ? -15.776 -10.697 -10.728 1.00 87.06 115 GLY A C 1
ATOM 897 O O . GLY A 1 115 ? -15.354 -11.831 -10.520 1.00 87.06 115 GLY A O 1
ATOM 898 N N . ALA A 1 116 ? -15.495 -9.664 -9.923 1.00 87.56 116 ALA A N 1
ATOM 899 C CA . ALA A 1 116 ? -14.592 -9.708 -8.775 1.00 87.56 116 ALA A CA 1
ATOM 900 C C . ALA A 1 116 ? -13.135 -10.081 -9.129 1.00 87.56 116 ALA A C 1
ATOM 902 O O . ALA A 1 116 ? -12.353 -10.519 -8.271 1.00 87.56 116 ALA A O 1
ATOM 903 N N . ASN A 1 117 ? -12.720 -9.863 -10.380 1.00 93.19 117 ASN A N 1
ATOM 904 C CA . ASN A 1 117 ? -11.325 -9.984 -10.773 1.00 93.19 117 ASN A CA 1
ATOM 905 C C . ASN A 1 117 ? -10.576 -8.711 -10.401 1.00 93.19 117 ASN A C 1
ATOM 907 O O . ASN A 1 117 ? -10.819 -7.618 -10.914 1.00 93.19 117 ASN A O 1
ATOM 911 N N . LEU A 1 118 ? -9.626 -8.877 -9.490 1.00 97.06 118 LEU A N 1
ATOM 912 C CA . LEU A 1 118 ? -8.721 -7.818 -9.090 1.00 97.06 118 LEU A CA 1
ATOM 913 C C . LEU A 1 118 ? -7.557 -7.736 -10.074 1.00 97.06 118 LEU A C 1
ATOM 915 O O . LEU A 1 118 ? -6.882 -8.741 -10.273 1.00 97.06 118 LEU A O 1
ATOM 919 N N . THR A 1 119 ? -7.273 -6.548 -10.606 1.00 97.00 119 THR A N 1
ATOM 920 C CA . THR A 1 119 ? -6.176 -6.305 -11.555 1.00 97.00 119 THR A CA 1
ATOM 921 C C . THR A 1 119 ? -5.236 -5.212 -11.051 1.00 97.00 119 THR A C 1
ATOM 923 O O . THR A 1 119 ? -5.679 -4.140 -10.637 1.00 97.00 119 THR A O 1
ATOM 926 N N . TYR A 1 120 ? -3.923 -5.457 -11.113 1.00 95.75 120 TYR A N 1
ATOM 927 C CA . TYR A 1 120 ? -2.891 -4.464 -10.808 1.00 95.75 120 TYR A CA 1
ATOM 928 C C . TYR A 1 120 ? -2.551 -3.629 -12.051 1.00 95.75 120 TYR A C 1
ATOM 930 O O . TYR A 1 120 ? -1.920 -4.112 -12.988 1.00 95.75 120 TYR A O 1
ATOM 938 N N . VAL A 1 121 ? -2.958 -2.357 -12.055 1.00 92.38 121 VAL A N 1
ATOM 939 C CA . VAL A 1 121 ? -2.853 -1.439 -13.208 1.00 92.38 121 VAL A CA 1
ATOM 940 C C . VAL A 1 121 ? -1.703 -0.431 -13.093 1.00 92.38 121 VAL A C 1
ATOM 942 O O . VAL A 1 121 ? -1.355 0.250 -14.057 1.00 92.38 121 VAL A O 1
ATOM 945 N N . LYS A 1 122 ? -1.071 -0.305 -11.920 1.00 85.62 122 LYS A N 1
ATOM 946 C CA . LYS A 1 122 ? 0.035 0.645 -11.692 1.00 85.62 122 LYS A CA 1
ATOM 947 C C . LYS A 1 122 ? 1.397 -0.017 -11.865 1.00 85.62 122 LYS A C 1
ATOM 949 O O . LYS A 1 122 ? 2.223 -0.016 -10.960 1.00 85.62 122 LYS A O 1
ATOM 954 N N . VAL A 1 123 ? 1.642 -0.561 -13.050 1.00 73.25 123 VAL A N 1
ATOM 955 C CA . VAL A 1 123 ? 2.835 -1.369 -13.333 1.00 73.25 123 VAL A CA 1
ATOM 956 C C . VAL A 1 123 ? 4.031 -0.512 -13.769 1.00 73.25 123 VAL A C 1
ATOM 958 O O . VAL A 1 123 ? 4.683 -0.860 -14.740 1.00 73.25 123 VAL A O 1
ATOM 961 N N . VAL A 1 124 ? 4.317 0.627 -13.113 1.00 71.00 124 VAL A N 1
ATOM 962 C CA . VAL A 1 124 ? 5.593 1.354 -13.302 1.00 71.00 124 VAL A CA 1
ATOM 963 C C . VAL A 1 124 ? 5.960 2.321 -12.158 1.00 71.00 124 VAL A C 1
ATOM 965 O O . VAL A 1 124 ? 5.076 2.873 -11.492 1.00 71.00 124 VAL A O 1
ATOM 968 N N . PRO A 1 125 ? 7.265 2.645 -12.047 1.00 73.81 125 PRO A N 1
ATOM 969 C CA . PRO A 1 125 ? 8.368 1.823 -12.556 1.00 73.81 125 PRO A CA 1
ATOM 970 C C . PRO A 1 125 ? 8.434 0.501 -11.769 1.00 73.81 125 PRO A C 1
ATOM 972 O O . PRO A 1 125 ? 7.945 0.451 -10.637 1.00 73.81 125 PRO A O 1
ATOM 975 N N . PRO A 1 126 ? 8.980 -0.577 -12.362 1.00 83.12 126 PRO A N 1
ATOM 976 C CA . PRO A 1 126 ? 9.120 -1.859 -11.693 1.00 83.12 126 PRO A CA 1
ATOM 977 C C . PRO A 1 126 ? 9.888 -1.684 -10.386 1.00 83.12 126 PRO A C 1
ATOM 979 O O . PRO A 1 126 ? 10.895 -0.977 -10.305 1.00 83.12 126 PRO A O 1
ATOM 982 N N . LEU A 1 127 ? 9.394 -2.342 -9.347 1.00 90.06 127 LEU A N 1
ATOM 983 C CA . LEU A 1 127 ? 10.026 -2.345 -8.041 1.00 90.06 127 LEU A CA 1
ATOM 984 C C . LEU A 1 127 ? 10.812 -3.646 -7.904 1.00 90.06 127 LEU A C 1
ATOM 986 O O . LEU A 1 127 ? 10.260 -4.669 -7.510 1.00 90.06 127 LEU A O 1
ATOM 990 N N . LEU A 1 128 ? 12.091 -3.592 -8.268 1.00 91.94 128 LEU A N 1
ATOM 991 C CA . LEU A 1 128 ? 13.044 -4.692 -8.124 1.00 91.94 128 LEU A CA 1
ATOM 992 C C . LEU A 1 128 ? 13.964 -4.426 -6.931 1.00 91.94 128 LEU A C 1
ATOM 994 O O . LEU A 1 128 ? 14.511 -3.327 -6.810 1.00 91.94 128 LEU A O 1
ATOM 998 N N . THR A 1 129 ? 14.143 -5.406 -6.044 1.00 90.94 129 THR A N 1
ATOM 999 C CA . THR A 1 129 ? 15.041 -5.287 -4.881 1.00 90.94 129 THR A CA 1
ATOM 1000 C C . THR A 1 129 ? 16.497 -5.084 -5.288 1.00 90.94 129 THR A C 1
ATOM 1002 O O . THR A 1 129 ? 17.199 -4.317 -4.635 1.00 90.94 129 THR A O 1
ATOM 1005 N N . THR A 1 130 ? 16.929 -5.692 -6.394 1.00 88.81 130 THR A N 1
ATOM 1006 C CA . THR A 1 130 ? 18.257 -5.524 -7.014 1.00 88.81 130 THR A CA 1
ATOM 1007 C C . THR A 1 130 ? 18.514 -4.108 -7.524 1.00 88.81 130 THR A C 1
ATOM 1009 O O . THR A 1 130 ? 19.660 -3.683 -7.637 1.00 88.81 130 THR A O 1
ATOM 1012 N N . ARG A 1 131 ? 17.450 -3.337 -7.769 1.00 87.00 131 ARG A N 1
ATOM 1013 C CA . ARG A 1 131 ? 17.505 -1.927 -8.181 1.00 87.00 131 ARG A CA 1
ATOM 1014 C C . ARG A 1 131 ? 17.016 -0.978 -7.087 1.00 87.00 131 ARG A C 1
ATOM 1016 O O . ARG A 1 131 ? 16.683 0.175 -7.373 1.00 87.00 131 ARG A O 1
ATOM 1023 N N . ARG A 1 132 ? 16.954 -1.439 -5.831 1.00 89.75 132 ARG A N 1
ATOM 1024 C CA . ARG A 1 132 ? 16.576 -0.601 -4.687 1.00 89.75 132 ARG A CA 1
ATOM 1025 C C . ARG A 1 132 ? 17.547 0.586 -4.581 1.00 89.75 132 ARG A C 1
ATOM 1027 O O . ARG A 1 132 ? 18.745 0.371 -4.404 1.00 89.75 132 ARG A O 1
ATOM 1034 N N . PRO A 1 133 ? 17.061 1.839 -4.664 1.00 87.12 133 PRO A N 1
ATOM 1035 C CA . PRO A 1 133 ? 17.927 3.005 -4.543 1.00 87.12 133 PRO A CA 1
ATOM 1036 C C . PRO A 1 133 ? 18.561 3.106 -3.154 1.00 87.12 133 PRO A C 1
ATOM 1038 O O . PRO A 1 133 ? 17.940 2.734 -2.160 1.00 87.12 133 PRO A O 1
ATOM 1041 N N . VAL A 1 134 ? 19.745 3.717 -3.072 1.00 89.88 134 VAL A N 1
ATOM 1042 C CA . VAL A 1 134 ? 20.348 4.086 -1.784 1.00 89.88 134 VAL A CA 1
ATOM 1043 C C . VAL A 1 134 ? 19.527 5.197 -1.118 1.00 89.88 134 VAL A C 1
ATOM 1045 O O . VAL A 1 134 ? 19.184 6.222 -1.721 1.00 89.88 134 VAL A O 1
ATOM 1048 N N . GLU A 1 135 ? 19.199 4.992 0.155 1.00 91.69 135 GLU A N 1
ATOM 1049 C CA . GLU A 1 135 ? 18.262 5.816 0.919 1.00 91.69 135 GLU A CA 1
ATOM 1050 C C . GLU A 1 135 ? 18.999 6.856 1.763 1.00 91.69 135 GLU A C 1
ATOM 1052 O O . GLU A 1 135 ? 19.203 6.704 2.967 1.00 91.69 135 GLU A O 1
ATOM 1057 N N . THR A 1 136 ? 19.401 7.942 1.107 1.00 92.25 136 THR A N 1
ATOM 1058 C CA . THR A 1 136 ? 20.242 8.989 1.707 1.00 92.25 136 THR A CA 1
ATOM 1059 C C . THR A 1 136 ? 19.495 9.987 2.594 1.00 92.25 136 THR A C 1
ATOM 1061 O O . THR A 1 136 ? 20.131 10.779 3.281 1.00 92.25 136 THR A O 1
ATOM 1064 N N . THR A 1 137 ? 18.158 9.970 2.611 1.00 94.00 137 THR A N 1
ATOM 1065 C CA . THR A 1 137 ? 17.341 10.879 3.436 1.00 94.00 137 THR A CA 1
ATOM 1066 C C . THR A 1 137 ? 16.306 10.112 4.261 1.00 94.00 137 THR A C 1
ATOM 1068 O O . THR A 1 137 ? 15.876 9.036 3.832 1.00 94.00 137 THR A O 1
ATOM 1071 N N . PRO A 1 138 ? 15.838 10.650 5.407 1.00 95.38 138 PRO A N 1
ATOM 1072 C CA . PRO A 1 138 ? 14.811 9.994 6.218 1.00 95.38 138 PRO A CA 1
ATOM 1073 C C . PRO A 1 138 ? 13.527 9.678 5.436 1.00 95.38 138 PRO A C 1
ATOM 1075 O O . PRO A 1 138 ? 12.984 8.580 5.553 1.00 95.38 138 PRO A O 1
ATOM 1078 N N . TRP A 1 139 ? 13.076 10.588 4.565 1.00 95.94 139 TRP A N 1
ATOM 1079 C CA . TRP A 1 139 ? 11.952 10.321 3.664 1.00 95.94 139 TRP A CA 1
ATOM 1080 C C . TRP A 1 139 ? 12.212 9.124 2.740 1.00 95.94 139 TRP A C 1
ATOM 1082 O O . TRP A 1 139 ? 11.349 8.251 2.613 1.00 95.94 139 TRP A O 1
ATOM 1092 N N . ARG A 1 140 ? 13.401 9.047 2.115 1.00 95.06 140 ARG A N 1
ATOM 1093 C CA . ARG A 1 140 ? 13.763 7.917 1.244 1.00 95.06 140 ARG A CA 1
ATOM 1094 C C . ARG A 1 140 ? 13.804 6.607 2.018 1.00 95.06 140 ARG A C 1
ATOM 1096 O O . ARG A 1 140 ? 13.357 5.609 1.475 1.00 95.06 140 ARG A O 1
ATOM 1103 N N . GLN A 1 141 ? 14.262 6.611 3.268 1.00 95.94 141 GLN A N 1
ATOM 1104 C CA . GLN A 1 141 ? 14.289 5.415 4.118 1.00 95.94 141 GLN A CA 1
ATOM 1105 C C . GLN A 1 141 ? 12.877 4.878 4.393 1.00 95.94 141 GLN A C 1
ATOM 1107 O O . GLN A 1 141 ? 12.626 3.686 4.226 1.00 95.94 141 GLN A O 1
ATOM 1112 N N . ILE A 1 142 ? 11.925 5.747 4.754 1.00 96.81 142 ILE A N 1
ATOM 1113 C CA . ILE A 1 142 ? 10.533 5.325 4.990 1.00 96.81 142 ILE A CA 1
ATOM 1114 C C . ILE A 1 142 ? 9.869 4.877 3.680 1.00 96.81 142 ILE A C 1
ATOM 1116 O O . ILE A 1 142 ? 9.189 3.851 3.655 1.00 96.81 142 ILE A O 1
ATOM 1120 N N . LEU A 1 143 ? 10.080 5.607 2.579 1.00 95.38 143 LEU A N 1
ATOM 1121 C CA . LEU A 1 143 ? 9.553 5.225 1.265 1.00 95.38 143 LEU A CA 1
ATOM 1122 C C . LEU A 1 143 ? 10.157 3.906 0.758 1.00 95.38 143 LEU A C 1
ATOM 1124 O O . LEU A 1 143 ? 9.456 3.099 0.153 1.00 95.38 143 LEU A O 1
ATOM 1128 N N . GLY A 1 144 ? 11.450 3.696 0.980 1.00 94.81 144 GLY A N 1
ATOM 1129 C CA . GLY A 1 144 ? 12.160 2.482 0.610 1.00 94.81 144 GLY A CA 1
ATOM 1130 C C . GLY A 1 144 ? 11.636 1.277 1.377 1.00 94.81 144 GLY A C 1
ATOM 1131 O O . GLY A 1 144 ? 11.253 0.283 0.768 1.00 94.81 144 GLY A O 1
ATOM 1132 N N . ALA A 1 145 ? 11.483 1.399 2.696 1.00 96.19 145 ALA A N 1
ATOM 1133 C CA . ALA A 1 145 ? 10.842 0.366 3.502 1.00 96.19 145 ALA A CA 1
ATOM 1134 C C . ALA A 1 145 ? 9.409 0.064 3.025 1.00 96.19 145 ALA A C 1
ATOM 1136 O O . ALA A 1 145 ? 9.078 -1.097 2.823 1.00 96.19 145 ALA A O 1
ATOM 1137 N N . LEU A 1 146 ? 8.593 1.088 2.735 1.00 96.12 146 LEU A N 1
ATOM 1138 C CA . LEU A 1 146 ? 7.244 0.902 2.178 1.00 96.12 146 LEU A CA 1
ATOM 1139 C C . LEU A 1 146 ? 7.224 0.085 0.876 1.00 96.12 146 LEU A C 1
ATOM 1141 O O . LEU A 1 146 ? 6.231 -0.570 0.590 1.00 96.12 146 LEU A O 1
ATOM 1145 N N . ARG A 1 147 ? 8.269 0.186 0.052 1.00 94.50 147 ARG A N 1
ATOM 1146 C CA . ARG A 1 147 ? 8.324 -0.460 -1.267 1.00 94.50 147 ARG A CA 1
ATOM 1147 C C . ARG A 1 147 ? 8.993 -1.827 -1.246 1.00 94.50 147 ARG A C 1
ATOM 1149 O O . ARG A 1 147 ? 8.680 -2.656 -2.092 1.00 94.50 147 ARG A O 1
ATOM 1156 N N . TYR A 1 148 ? 9.947 -2.041 -0.344 1.00 95.06 148 TYR A N 1
ATOM 1157 C CA . TYR A 1 148 ? 10.851 -3.190 -0.408 1.00 95.06 148 TYR A CA 1
ATOM 1158 C C . TYR A 1 148 ? 10.796 -4.095 0.824 1.00 95.06 148 TYR A C 1
ATOM 1160 O O . TYR A 1 148 ? 11.124 -5.277 0.702 1.00 95.06 148 TYR A O 1
ATOM 1168 N N . ASP A 1 149 ? 10.352 -3.587 1.977 1.00 96.25 149 ASP A N 1
ATOM 1169 C CA . ASP A 1 149 ? 10.146 -4.389 3.182 1.00 96.25 149 ASP A CA 1
ATOM 1170 C C . ASP A 1 149 ? 8.713 -4.933 3.216 1.00 96.25 149 ASP A C 1
ATOM 1172 O O . ASP A 1 149 ? 7.743 -4.172 3.263 1.00 96.25 149 ASP A O 1
ATOM 1176 N N . ARG A 1 150 ? 8.570 -6.264 3.192 1.00 96.69 150 ARG A N 1
ATOM 1177 C CA . ARG A 1 150 ? 7.262 -6.942 3.160 1.00 96.69 150 ARG A CA 1
ATOM 1178 C C . ARG A 1 150 ? 6.380 -6.540 4.337 1.00 96.69 150 ARG A C 1
ATOM 1180 O O . ARG A 1 150 ? 5.210 -6.230 4.146 1.00 96.69 150 ARG A O 1
ATOM 1187 N N . ASN A 1 151 ? 6.926 -6.562 5.546 1.00 97.44 151 ASN A N 1
ATOM 1188 C CA . ASN A 1 151 ? 6.150 -6.349 6.762 1.00 97.44 151 ASN A CA 1
ATOM 1189 C C . ASN A 1 151 ? 5.683 -4.892 6.845 1.00 97.44 151 ASN A C 1
ATOM 1191 O O . ASN A 1 151 ? 4.515 -4.627 7.122 1.00 97.44 151 ASN A O 1
ATOM 1195 N N . VAL A 1 152 ? 6.562 -3.948 6.491 1.00 97.44 152 VAL A N 1
ATOM 1196 C CA . VAL A 1 152 ? 6.189 -2.532 6.375 1.00 97.44 152 VAL A CA 1
ATOM 1197 C C . VAL A 1 152 ? 5.137 -2.320 5.284 1.00 97.44 152 VAL A C 1
ATOM 1199 O O . VAL A 1 152 ? 4.173 -1.591 5.510 1.00 97.44 152 VAL A O 1
ATOM 1202 N N . THR A 1 153 ? 5.278 -2.976 4.129 1.00 97.00 153 THR A N 1
ATOM 1203 C CA . THR A 1 153 ? 4.311 -2.911 3.017 1.00 97.00 153 THR A CA 1
ATOM 1204 C C . THR A 1 153 ? 2.923 -3.378 3.458 1.00 97.00 153 THR A C 1
ATOM 1206 O O . THR A 1 153 ? 1.936 -2.680 3.227 1.00 97.00 153 THR A O 1
ATOM 1209 N N . LEU A 1 154 ? 2.844 -4.529 4.131 1.00 97.56 154 LEU A N 1
ATOM 1210 C CA . LEU A 1 154 ? 1.592 -5.103 4.626 1.00 97.56 154 LEU A CA 1
ATOM 1211 C C . LEU A 1 154 ? 0.933 -4.216 5.687 1.00 97.56 154 LEU A C 1
ATOM 1213 O O . LEU A 1 154 ? -0.255 -3.919 5.586 1.00 97.56 154 LEU A O 1
ATOM 1217 N N . CYS A 1 155 ? 1.700 -3.705 6.651 1.00 97.06 155 CYS A N 1
ATOM 1218 C CA . CYS A 1 155 ? 1.165 -2.778 7.647 1.00 97.06 155 CYS A CA 1
ATOM 1219 C C . CYS A 1 155 ? 0.726 -1.445 7.034 1.00 97.06 155 CYS A C 1
ATOM 1221 O O . CYS A 1 155 ? -0.303 -0.887 7.411 1.00 97.06 155 CYS A O 1
ATOM 1223 N N . ALA A 1 156 ? 1.448 -0.936 6.037 1.00 96.31 156 ALA A N 1
ATOM 1224 C CA . ALA A 1 156 ? 1.013 0.245 5.307 1.00 96.31 156 ALA A CA 1
ATOM 1225 C C . ALA A 1 156 ? -0.305 0.007 4.564 1.00 96.31 156 ALA A C 1
ATOM 1227 O O . ALA A 1 156 ? -1.178 0.871 4.596 1.00 96.31 156 ALA A O 1
ATOM 1228 N N . MET A 1 157 ? -0.455 -1.154 3.926 1.00 96.50 157 MET A N 1
ATOM 1229 C CA . MET A 1 157 ? -1.667 -1.549 3.214 1.00 96.50 157 MET A CA 1
ATOM 1230 C C . MET A 1 157 ? -2.860 -1.689 4.158 1.00 96.50 157 MET A C 1
ATOM 1232 O O . MET A 1 157 ? -3.908 -1.110 3.877 1.00 96.50 157 MET A O 1
ATOM 1236 N N . ALA A 1 158 ? -2.675 -2.358 5.301 1.00 96.12 158 ALA A N 1
ATOM 1237 C CA . ALA A 1 158 ? -3.672 -2.448 6.364 1.00 96.12 158 ALA A CA 1
ATOM 1238 C C . ALA A 1 158 ? -4.117 -1.051 6.823 1.00 96.12 158 ALA A C 1
ATOM 1240 O O . ALA A 1 158 ? -5.305 -0.737 6.808 1.00 96.12 158 ALA A O 1
ATOM 1241 N N . GLY A 1 159 ? -3.166 -0.165 7.137 1.00 95.25 159 GLY A N 1
ATOM 1242 C CA . GLY A 1 159 ? -3.468 1.215 7.516 1.00 95.25 159 GLY A CA 1
ATOM 1243 C C . GLY A 1 159 ? -4.182 2.003 6.411 1.00 95.25 159 GLY A C 1
ATOM 1244 O O . GLY A 1 159 ? -5.174 2.680 6.666 1.00 95.25 159 GLY A O 1
ATOM 1245 N N . TYR A 1 160 ? -3.737 1.914 5.155 1.00 94.69 160 TYR A N 1
ATOM 1246 C CA . TYR A 1 160 ? -4.415 2.598 4.051 1.00 94.69 160 TYR A CA 1
ATOM 1247 C C . TYR A 1 160 ? -5.844 2.103 3.871 1.00 94.69 160 TYR A C 1
ATOM 1249 O O . TYR A 1 160 ? -6.752 2.925 3.761 1.00 94.69 160 TYR A O 1
ATOM 1257 N N . ALA A 1 161 ? -6.060 0.793 3.894 1.00 95.31 161 ALA A N 1
ATOM 1258 C CA . ALA A 1 161 ? -7.390 0.237 3.739 1.00 95.31 161 ALA A CA 1
ATOM 1259 C C . ALA A 1 161 ? -8.304 0.585 4.922 1.00 95.31 161 ALA A C 1
ATOM 1261 O O . ALA A 1 161 ? -9.441 1.006 4.716 1.00 95.31 161 ALA A O 1
ATOM 1262 N N . ALA A 1 162 ? -7.785 0.536 6.148 1.00 94.25 162 ALA A N 1
ATOM 1263 C CA . ALA A 1 162 ? -8.535 0.921 7.335 1.00 94.25 162 ALA A CA 1
ATOM 1264 C C . ALA A 1 162 ? -8.891 2.416 7.326 1.00 94.25 162 ALA A C 1
ATOM 1266 O O . ALA A 1 162 ? -10.005 2.789 7.677 1.00 94.25 162 ALA A O 1
ATOM 1267 N N . ARG A 1 163 ? -7.990 3.286 6.849 1.00 93.62 163 ARG A N 1
ATOM 1268 C CA . ARG A 1 163 ? -8.284 4.714 6.639 1.00 93.62 163 ARG A CA 1
ATOM 1269 C C . ARG A 1 163 ? -9.439 4.925 5.663 1.00 93.62 163 ARG A C 1
ATOM 1271 O O . ARG A 1 163 ? -10.229 5.844 5.847 1.00 93.62 163 ARG A O 1
ATOM 1278 N N . HIS A 1 164 ? -9.485 4.128 4.603 1.00 92.38 164 HIS A N 1
ATOM 1279 C CA . HIS A 1 164 ? -10.535 4.194 3.598 1.00 92.38 164 HIS A CA 1
ATOM 1280 C C . HIS A 1 164 ? -11.893 3.772 4.173 1.00 92.38 164 HIS A C 1
ATOM 1282 O O . HIS A 1 164 ? -12.854 4.501 3.969 1.00 92.38 164 HIS A O 1
ATOM 1288 N N . LEU A 1 165 ? -11.942 2.701 4.972 1.00 90.69 165 LEU A N 1
ATOM 1289 C CA . LEU A 1 165 ? -13.146 2.311 5.720 1.00 90.69 165 LEU A CA 1
ATOM 1290 C C . LEU A 1 165 ? -13.572 3.387 6.730 1.00 90.69 165 LEU A C 1
ATOM 1292 O O . LEU A 1 165 ? -14.726 3.780 6.769 1.00 90.69 165 LEU A O 1
ATOM 1296 N N . LEU A 1 166 ? -12.639 3.945 7.506 1.00 89.62 166 LEU A N 1
ATOM 1297 C CA . LEU A 1 166 ? -12.950 4.982 8.502 1.00 89.62 166 LEU A CA 1
ATOM 1298 C C . LEU A 1 166 ? -13.584 6.249 7.907 1.00 89.62 166 LEU A C 1
ATOM 1300 O O . LEU A 1 166 ? -14.215 7.005 8.634 1.00 89.62 166 LEU A O 1
ATOM 1304 N N . ARG A 1 167 ? -13.378 6.520 6.615 1.00 88.81 167 ARG A N 1
ATOM 1305 C CA . ARG A 1 167 ? -13.966 7.680 5.927 1.00 88.81 167 ARG A CA 1
ATOM 1306 C C . ARG A 1 167 ? -15.417 7.471 5.518 1.00 88.81 167 ARG A C 1
ATOM 1308 O O . ARG A 1 167 ? -16.052 8.439 5.122 1.00 88.81 167 ARG A O 1
ATOM 1315 N N . THR A 1 168 ? -15.884 6.231 5.542 1.00 84.25 168 THR A N 1
ATOM 1316 C CA . THR A 1 168 ? -17.229 5.855 5.106 1.00 84.25 168 THR A CA 1
ATOM 1317 C C . THR A 1 168 ? -18.131 5.491 6.272 1.00 84.25 168 THR A C 1
ATOM 1319 O O . THR A 1 168 ? -19.307 5.261 6.044 1.00 84.25 168 THR A O 1
ATOM 1322 N N . LEU A 1 169 ? -17.582 5.408 7.488 1.00 77.44 169 LEU A N 1
ATOM 1323 C CA . LEU A 1 169 ? -18.362 5.163 8.693 1.00 77.44 169 LEU A CA 1
ATOM 1324 C C . LEU A 1 169 ? -19.095 6.429 9.113 1.00 77.44 169 LEU A C 1
ATOM 1326 O O . LEU A 1 169 ? -18.497 7.510 9.172 1.00 77.44 169 LEU A O 1
ATOM 1330 N N . GLU A 1 170 ? -20.353 6.260 9.496 1.00 71.81 170 GLU A N 1
ATOM 1331 C CA . GLU A 1 170 ? -21.086 7.303 10.197 1.00 71.81 170 GLU A CA 1
ATOM 1332 C C . GLU A 1 170 ? -20.582 7.439 11.649 1.00 71.81 170 GLU A C 1
ATOM 1334 O O . GLU A 1 170 ? -20.065 6.480 12.244 1.00 71.81 170 GLU A O 1
ATOM 1339 N N . PRO A 1 171 ? -20.705 8.625 12.274 1.00 64.31 171 PRO A N 1
ATOM 1340 C CA . PRO A 1 171 ? -20.340 8.805 13.674 1.00 64.31 171 PRO A CA 1
ATOM 1341 C C . PRO A 1 171 ? -21.092 7.824 14.590 1.00 64.31 171 PRO A C 1
ATOM 1343 O O . PRO A 1 171 ? -22.315 7.861 14.685 1.00 64.31 171 PRO A O 1
ATOM 1346 N N . GLY A 1 172 ? -20.353 6.971 15.306 1.00 55.19 172 GLY A N 1
ATOM 1347 C CA . GLY A 1 172 ? -20.925 5.993 16.242 1.00 55.19 172 GLY A CA 1
ATOM 1348 C C . GLY A 1 172 ? -21.281 4.638 15.625 1.00 55.19 172 GLY A C 1
ATOM 1349 O O . GLY A 1 172 ? -21.762 3.765 16.346 1.00 55.19 172 GLY A O 1
ATOM 1350 N N . GLU A 1 173 ? -21.016 4.431 14.332 1.00 62.31 173 GLU A N 1
ATOM 1351 C CA . GLU A 1 173 ? -21.209 3.134 13.690 1.00 62.31 173 GLU A CA 1
ATOM 1352 C C . GLU A 1 173 ? -20.212 2.095 14.248 1.00 62.31 173 GLU A C 1
ATOM 1354 O O . GLU A 1 173 ? -18.999 2.348 14.277 1.00 62.31 173 GLU A O 1
ATOM 1359 N N . PRO A 1 174 ? -20.692 0.941 14.749 1.00 55.22 174 PRO A N 1
ATOM 1360 C CA . PRO A 1 174 ? -19.836 -0.053 15.372 1.00 55.22 174 PRO A CA 1
ATOM 1361 C C . PRO A 1 174 ? -18.934 -0.756 14.357 1.00 55.22 174 PRO A C 1
ATOM 1363 O O . PRO A 1 174 ? -19.195 -0.812 13.156 1.00 55.22 174 PRO A O 1
ATOM 1366 N N . LEU A 1 175 ? -17.864 -1.341 14.894 1.00 61.41 175 LEU A N 1
ATOM 1367 C CA . LEU A 1 175 ? -16.865 -2.114 14.172 1.00 61.41 175 LEU A CA 1
ATOM 1368 C C . LEU A 1 175 ? -17.536 -3.144 13.252 1.00 61.41 175 LEU A C 1
ATOM 1370 O O . LEU A 1 175 ? -18.083 -4.147 13.708 1.00 61.41 175 LEU A O 1
ATOM 1374 N N . THR A 1 176 ? -17.466 -2.926 11.942 1.00 64.19 176 THR A N 1
ATOM 1375 C CA . THR A 1 176 ? -17.853 -3.964 10.987 1.00 64.19 176 THR A CA 1
ATOM 1376 C C . THR A 1 176 ? -16.767 -5.044 10.964 1.00 64.19 176 THR A C 1
ATOM 1378 O O . THR A 1 176 ? -15.575 -4.744 11.084 1.00 64.19 176 THR A O 1
ATOM 1381 N N . THR A 1 177 ? -17.144 -6.313 10.769 1.00 71.50 177 THR A N 1
ATOM 1382 C CA . THR A 1 177 ? -16.222 -7.459 10.581 1.00 71.50 177 THR A CA 1
ATOM 1383 C C . THR A 1 177 ? -15.090 -7.151 9.583 1.00 71.50 177 THR A C 1
ATOM 1385 O O . THR A 1 177 ? -13.968 -7.644 9.710 1.00 71.50 177 THR A O 1
ATOM 1388 N N . HIS A 1 178 ? -15.366 -6.262 8.629 1.00 80.94 178 HIS A N 1
ATOM 1389 C CA . HIS A 1 178 ? -14.441 -5.725 7.636 1.00 80.94 178 HIS A CA 1
ATOM 1390 C C . HIS A 1 178 ? -13.220 -5.012 8.242 1.00 80.94 178 HIS A C 1
ATOM 1392 O O . HIS A 1 178 ? -12.096 -5.240 7.793 1.00 80.94 178 HIS A O 1
ATOM 1398 N N . GLY A 1 179 ? -13.405 -4.190 9.281 1.00 83.88 179 GLY A N 1
ATOM 1399 C CA . GLY A 1 179 ? -12.316 -3.447 9.919 1.00 83.88 179 GLY A CA 1
ATOM 1400 C C . GLY A 1 179 ? -11.268 -4.369 10.546 1.00 83.88 179 GLY A C 1
ATOM 1401 O O . GLY A 1 179 ? -10.076 -4.232 10.272 1.00 83.88 179 GLY A O 1
ATOM 1402 N N . ALA A 1 180 ? -11.711 -5.365 11.320 1.00 86.56 180 ALA A N 1
ATOM 1403 C CA . ALA A 1 180 ? -10.820 -6.354 11.932 1.00 86.56 180 ALA A CA 1
ATOM 1404 C C . ALA A 1 180 ? -10.051 -7.168 10.878 1.00 86.56 180 ALA A C 1
ATOM 1406 O O . ALA A 1 180 ? -8.841 -7.363 11.005 1.00 86.56 180 ALA A O 1
ATOM 1407 N N . ALA A 1 181 ? -10.731 -7.583 9.805 1.00 90.00 181 ALA A N 1
ATOM 1408 C CA . ALA A 1 181 ? -10.114 -8.331 8.713 1.00 90.00 181 ALA A CA 1
ATOM 1409 C C . ALA A 1 181 ? -9.007 -7.538 7.994 1.00 90.00 181 ALA A C 1
ATOM 1411 O O . ALA A 1 181 ? -7.998 -8.119 7.599 1.00 90.00 181 ALA A O 1
ATOM 1412 N N . VAL A 1 182 ? -9.162 -6.217 7.850 1.00 91.94 182 VAL A N 1
ATOM 1413 C CA . VAL A 1 182 ? -8.125 -5.351 7.269 1.00 91.94 182 VAL A CA 1
ATOM 1414 C C . VAL A 1 182 ? -6.950 -5.155 8.222 1.00 91.94 182 VAL A C 1
ATOM 1416 O O . VAL A 1 182 ? -5.802 -5.230 7.788 1.00 91.94 182 VAL A O 1
ATOM 1419 N N . ILE A 1 183 ? -7.204 -4.921 9.513 1.00 93.56 183 ILE A N 1
ATOM 1420 C CA . ILE A 1 183 ? -6.130 -4.737 10.502 1.00 93.56 183 ILE A CA 1
ATOM 1421 C C . ILE A 1 183 ? -5.267 -5.999 10.627 1.00 93.56 183 ILE A C 1
ATOM 1423 O O . ILE A 1 183 ? -4.042 -5.889 10.696 1.00 93.56 183 ILE A O 1
ATOM 1427 N N . ALA A 1 184 ? -5.880 -7.185 10.554 1.00 93.38 184 ALA A N 1
ATOM 1428 C CA . ALA A 1 184 ? -5.186 -8.473 10.608 1.00 93.38 184 ALA A CA 1
ATOM 1429 C C . ALA A 1 184 ? -4.152 -8.685 9.482 1.00 93.38 184 ALA A C 1
ATOM 1431 O O . ALA A 1 184 ? -3.310 -9.574 9.586 1.00 93.38 184 ALA A O 1
ATOM 1432 N N . LEU A 1 185 ? -4.169 -7.866 8.422 1.00 94.31 185 LEU A N 1
ATOM 1433 C CA . LEU A 1 185 ? -3.147 -7.904 7.374 1.00 94.31 185 LEU A CA 1
ATOM 1434 C C . LEU A 1 185 ? -1.783 -7.393 7.833 1.00 94.31 185 LEU A C 1
ATOM 1436 O O . LEU A 1 185 ? -0.792 -7.707 7.182 1.00 94.31 185 LEU A O 1
ATOM 1440 N N . CYS A 1 186 ? -1.708 -6.591 8.898 1.00 96.50 186 CYS A N 1
ATOM 1441 C CA . CYS A 1 186 ? -0.439 -6.112 9.434 1.00 96.50 186 CYS A CA 1
ATOM 1442 C C . CYS A 1 186 ? 0.168 -7.167 10.373 1.00 96.50 186 CYS A C 1
ATOM 1444 O O . CYS A 1 186 ? -0.323 -7.329 11.489 1.00 96.50 186 CYS A O 1
ATOM 1446 N N . PRO A 1 187 ? 1.263 -7.850 9.988 1.00 94.88 187 PRO A N 1
ATOM 1447 C CA . PRO A 1 187 ? 1.856 -8.903 10.814 1.00 94.88 187 PRO A CA 1
ATOM 1448 C C . PRO A 1 187 ? 2.742 -8.361 11.948 1.00 94.88 187 PRO A C 1
ATOM 1450 O O . PRO A 1 187 ? 3.401 -9.133 12.641 1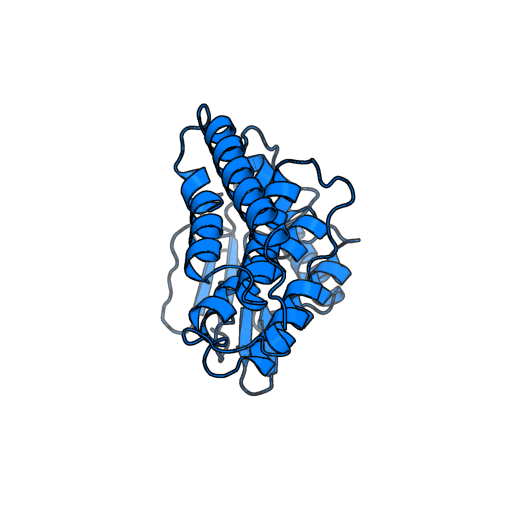.00 94.88 187 PRO A O 1
ATOM 1453 N N . GLY A 1 188 ? 2.847 -7.041 12.103 1.00 94.06 188 GLY A N 1
ATOM 1454 C CA . GLY A 1 188 ? 3.916 -6.441 12.887 1.00 94.06 188 GLY A CA 1
ATOM 1455 C C . GLY A 1 188 ? 5.217 -6.318 12.083 1.00 94.06 188 GLY A C 1
ATOM 1456 O O . GLY A 1 188 ? 5.239 -6.431 10.859 1.00 94.06 188 GLY A O 1
ATOM 1457 N N . HIS A 1 189 ? 6.336 -6.106 12.778 1.00 96.44 189 HIS A N 1
ATOM 1458 C CA . HIS A 1 189 ? 7.668 -6.051 12.175 1.00 96.44 189 HIS A CA 1
ATOM 1459 C C . HIS A 1 189 ? 8.695 -6.679 13.132 1.00 96.44 189 HIS A C 1
ATOM 1461 O O . HIS A 1 189 ? 8.695 -6.307 14.305 1.00 96.44 189 HIS A O 1
ATOM 1467 N N . PRO A 1 190 ? 9.620 -7.545 12.665 1.00 94.56 190 PRO A N 1
ATOM 1468 C CA . PRO A 1 190 ? 10.636 -8.191 13.511 1.00 94.56 190 PRO A CA 1
ATOM 1469 C C . PRO A 1 190 ? 11.544 -7.215 14.269 1.00 94.56 190 PRO A C 1
ATOM 1471 O O . PRO A 1 190 ? 12.105 -7.539 15.307 1.00 94.56 190 PRO A O 1
ATOM 1474 N N . ARG A 1 191 ? 11.704 -6.002 13.733 1.00 95.44 191 ARG A N 1
ATOM 1475 C CA . ARG A 1 191 ? 12.425 -4.885 14.361 1.00 95.44 191 ARG A CA 1
ATOM 1476 C C . ARG A 1 191 ? 11.469 -3.706 14.563 1.00 95.44 191 ARG A C 1
ATOM 1478 O O . ARG A 1 191 ? 11.485 -2.779 13.743 1.00 95.44 191 ARG A O 1
ATOM 1485 N N . PRO A 1 192 ? 10.581 -3.755 15.568 1.00 92.31 192 PRO A N 1
ATOM 1486 C CA . PRO A 1 192 ? 9.486 -2.795 15.696 1.00 92.31 192 PRO A CA 1
ATOM 1487 C C . PRO A 1 192 ? 9.965 -1.375 16.028 1.00 92.31 192 PRO A C 1
ATOM 1489 O O . PRO A 1 192 ? 9.252 -0.423 15.740 1.00 92.31 192 PRO A O 1
ATOM 1492 N N . SER A 1 193 ? 11.179 -1.225 16.568 1.00 93.38 193 SER A N 1
ATOM 1493 C CA . SER A 1 193 ? 11.804 0.060 16.914 1.00 93.38 193 SER A CA 1
ATOM 1494 C C . SER A 1 193 ? 12.404 0.817 15.724 1.00 93.38 193 SER A C 1
ATOM 1496 O O . SER A 1 193 ? 12.878 1.941 15.878 1.00 93.38 193 SER A O 1
ATOM 1498 N N . THR A 1 194 ? 12.421 0.230 14.523 1.00 94.94 194 THR A N 1
ATOM 1499 C CA . THR A 1 194 ? 12.894 0.955 13.337 1.00 94.94 194 THR A CA 1
ATOM 1500 C C . THR A 1 194 ? 11.889 2.038 12.951 1.00 94.94 194 THR A C 1
ATOM 1502 O O . THR A 1 194 ? 10.681 1.797 12.943 1.00 94.94 194 THR A O 1
ATOM 1505 N N . ARG A 1 195 ? 12.374 3.231 12.576 1.00 95.38 195 ARG A N 1
ATOM 1506 C CA . ARG A 1 195 ? 11.499 4.362 12.215 1.00 95.38 195 ARG A CA 1
ATOM 1507 C C . ARG A 1 195 ? 10.442 4.002 11.165 1.00 95.38 195 ARG A C 1
ATOM 1509 O O . ARG A 1 195 ? 9.285 4.346 11.391 1.00 95.38 195 ARG A O 1
ATOM 1516 N N . PRO A 1 196 ? 10.760 3.295 10.059 1.00 96.06 196 PRO A N 1
ATOM 1517 C CA . PRO A 1 196 ? 9.729 2.918 9.100 1.00 96.06 196 PRO A CA 1
ATOM 1518 C C . PRO A 1 196 ? 8.674 1.976 9.688 1.00 96.06 196 PRO A C 1
ATOM 1520 O O . PRO A 1 196 ? 7.489 2.184 9.448 1.00 96.06 196 PRO A O 1
ATOM 1523 N N . ALA A 1 197 ? 9.067 0.988 10.500 1.00 96.38 197 ALA A N 1
ATOM 1524 C CA . ALA A 1 197 ? 8.105 0.103 11.155 1.00 96.38 197 ALA A CA 1
ATOM 1525 C C . ALA A 1 197 ? 7.177 0.891 12.089 1.00 96.38 197 ALA A C 1
ATOM 1527 O O . ALA A 1 197 ? 5.958 0.790 11.967 1.00 96.38 197 ALA A O 1
ATOM 1528 N N . MET A 1 198 ? 7.738 1.745 12.952 1.00 96.75 198 MET A N 1
ATOM 1529 C CA . MET A 1 198 ? 6.954 2.614 13.836 1.00 96.75 198 MET A CA 1
ATOM 1530 C C . MET A 1 198 ? 5.995 3.515 13.048 1.00 96.75 198 MET A C 1
ATOM 1532 O O . MET A 1 198 ? 4.836 3.653 13.428 1.00 96.75 198 MET A O 1
ATOM 1536 N N . TRP A 1 199 ? 6.446 4.082 11.925 1.00 97.06 199 TRP A N 1
ATOM 1537 C CA . TRP A 1 199 ? 5.664 4.989 11.081 1.00 97.06 199 TRP A CA 1
ATOM 1538 C C . TRP A 1 199 ? 4.373 4.358 10.555 1.00 97.06 199 TRP A C 1
ATOM 1540 O O . TRP A 1 199 ? 3.302 4.962 10.635 1.00 97.06 199 TRP A O 1
ATOM 1550 N N . PHE A 1 200 ? 4.449 3.133 10.031 1.00 96.44 200 PHE A N 1
ATOM 1551 C CA . PHE A 1 200 ? 3.278 2.447 9.479 1.00 96.44 200 PHE A CA 1
ATOM 1552 C C . PHE A 1 200 ? 2.475 1.678 10.535 1.00 96.44 200 PHE A C 1
ATOM 1554 O O . PHE A 1 200 ? 1.248 1.597 10.422 1.00 96.44 200 PHE A O 1
ATOM 1561 N N . HIS A 1 201 ? 3.112 1.199 11.607 1.00 94.38 201 HIS A N 1
ATOM 1562 C CA . HIS A 1 201 ? 2.390 0.656 12.760 1.00 94.38 201 HIS A CA 1
ATOM 1563 C C . HIS A 1 201 ? 1.552 1.711 13.466 1.00 94.38 201 HIS A C 1
ATOM 1565 O O . HIS A 1 201 ? 0.405 1.429 13.785 1.00 94.38 201 HIS A O 1
ATOM 1571 N N . ALA A 1 202 ? 2.071 2.926 13.660 1.00 94.81 202 ALA A N 1
ATOM 1572 C CA . ALA A 1 202 ? 1.329 4.020 14.280 1.00 94.81 202 ALA A CA 1
ATOM 1573 C C . ALA A 1 202 ? -0.015 4.267 13.579 1.00 94.81 202 ALA A C 1
ATOM 1575 O O . ALA A 1 202 ? -1.044 4.425 14.231 1.00 94.81 202 ALA A O 1
ATOM 1576 N N . ARG A 1 203 ? -0.024 4.227 12.242 1.00 95.31 203 ARG A N 1
ATOM 1577 C CA . ARG A 1 203 ? -1.241 4.368 11.431 1.00 95.31 203 ARG A CA 1
ATOM 1578 C C . ARG A 1 203 ? -2.211 3.206 11.616 1.00 95.31 203 ARG A C 1
ATOM 1580 O O . ARG A 1 203 ? -3.397 3.433 11.838 1.00 95.31 203 ARG A O 1
ATOM 1587 N N . THR A 1 204 ? -1.702 1.977 11.535 1.00 94.62 204 THR A N 1
ATOM 1588 C CA . THR A 1 204 ? -2.515 0.764 11.706 1.00 94.62 204 THR A CA 1
ATOM 1589 C C . THR A 1 204 ? -3.133 0.732 13.099 1.00 94.62 204 THR A C 1
ATOM 1591 O O . THR A 1 204 ? -4.336 0.542 13.231 1.00 94.62 204 THR A O 1
ATOM 1594 N N . ARG A 1 205 ? -2.337 1.037 14.129 1.00 94.62 205 ARG A N 1
ATOM 1595 C CA . ARG A 1 205 ? -2.783 1.115 15.518 1.00 94.62 205 ARG A CA 1
ATOM 1596 C C . ARG A 1 205 ? -3.818 2.213 15.733 1.00 94.62 205 ARG A C 1
ATOM 1598 O O . ARG A 1 205 ? -4.827 1.971 16.380 1.00 94.62 205 ARG A O 1
ATOM 1605 N N . ALA A 1 206 ? -3.601 3.408 15.187 1.00 93.69 206 ALA A N 1
ATOM 1606 C CA . ALA A 1 206 ? -4.584 4.484 15.280 1.00 93.69 206 ALA A CA 1
ATOM 1607 C C . ALA A 1 206 ? -5.907 4.091 14.607 1.00 93.69 206 ALA A C 1
ATOM 1609 O O . ALA A 1 206 ? -6.975 4.349 15.155 1.00 93.69 206 ALA A O 1
ATOM 1610 N N . ALA A 1 207 ? -5.853 3.423 13.452 1.00 93.19 207 ALA A N 1
ATOM 1611 C CA . ALA A 1 207 ? -7.063 2.933 12.809 1.00 93.19 207 ALA A CA 1
ATOM 1612 C C . ALA A 1 207 ? -7.753 1.823 13.604 1.00 93.19 207 ALA A C 1
ATOM 1614 O O . ALA A 1 207 ? -8.963 1.878 13.749 1.00 93.19 207 ALA A O 1
ATOM 1615 N N . GLU A 1 208 ? -7.015 0.868 14.165 1.00 92.31 208 GLU A N 1
ATOM 1616 C CA . GLU A 1 208 ? -7.565 -0.154 15.061 1.00 92.31 208 GLU A CA 1
ATOM 1617 C C . GLU A 1 208 ? -8.274 0.482 16.269 1.00 92.31 208 GLU A C 1
ATOM 1619 O O . GLU A 1 208 ? -9.418 0.147 16.568 1.00 92.31 208 GLU A O 1
ATOM 1624 N N . LEU A 1 209 ? -7.636 1.449 16.936 1.00 91.38 209 LEU A N 1
ATOM 1625 C CA . LEU A 1 209 ? -8.238 2.174 18.057 1.00 91.38 209 LEU A CA 1
ATOM 1626 C C . LEU A 1 209 ? -9.512 2.924 17.639 1.00 91.38 209 LEU A C 1
ATOM 1628 O O . LEU A 1 209 ? -10.483 2.921 18.388 1.00 91.38 209 LEU A O 1
ATOM 1632 N N . ALA A 1 210 ? -9.529 3.553 16.460 1.00 90.25 210 ALA A N 1
ATOM 1633 C CA . ALA A 1 210 ? -10.720 4.247 15.969 1.00 90.25 210 ALA A CA 1
ATOM 1634 C C . ALA A 1 210 ? -11.839 3.280 15.572 1.00 90.25 210 ALA A C 1
ATOM 1636 O O . ALA A 1 210 ? -12.986 3.489 15.948 1.00 90.25 210 ALA A O 1
ATOM 1637 N N . LEU A 1 211 ? -11.505 2.197 14.867 1.00 86.25 211 LEU A N 1
ATOM 1638 C CA . LEU A 1 211 ? -12.464 1.170 14.461 1.00 86.25 211 LEU A CA 1
ATOM 1639 C C . LEU A 1 211 ? -13.087 0.472 15.675 1.00 86.25 211 LEU A C 1
ATOM 1641 O O . LEU A 1 211 ? -14.249 0.093 15.623 1.00 86.25 211 LEU A O 1
ATOM 1645 N N . THR A 1 212 ? -12.336 0.322 16.772 1.00 85.62 212 THR A N 1
ATOM 1646 C CA . THR A 1 212 ? -12.814 -0.245 18.050 1.00 85.62 212 THR A CA 1
ATOM 1647 C C . THR A 1 212 ? -13.499 0.780 18.959 1.00 85.62 212 THR A C 1
ATOM 1649 O O . THR A 1 212 ? -13.825 0.456 20.098 1.00 85.62 212 THR A O 1
ATOM 1652 N N . GLY A 1 213 ? -13.694 2.023 18.502 1.00 84.44 213 GLY A N 1
ATOM 1653 C CA . GLY A 1 213 ? -14.340 3.086 19.279 1.00 84.44 213 GLY A CA 1
ATOM 1654 C C . GLY A 1 213 ? -13.521 3.610 20.467 1.00 84.44 213 GLY A C 1
ATOM 1655 O O . GLY A 1 213 ? -14.024 4.401 21.261 1.00 84.44 213 GLY A O 1
ATOM 1656 N N . ARG A 1 214 ? -12.252 3.205 20.609 1.00 88.62 214 ARG A N 1
ATOM 1657 C CA . ARG A 1 214 ? -11.361 3.650 21.699 1.00 88.62 214 ARG A CA 1
ATOM 1658 C C . ARG A 1 214 ? -10.860 5.081 21.521 1.00 88.62 214 ARG A C 1
ATOM 1660 O O . ARG A 1 214 ? -10.440 5.705 22.493 1.00 88.62 214 ARG A O 1
ATOM 1667 N N . ILE A 1 215 ? -10.872 5.578 20.289 1.00 89.81 215 ILE A N 1
ATOM 1668 C CA . ILE A 1 215 ? -10.618 6.977 19.930 1.00 89.81 215 ILE A CA 1
ATOM 1669 C C . ILE A 1 215 ? -11.599 7.391 18.827 1.00 89.81 215 ILE A C 1
ATOM 1671 O O . ILE A 1 215 ? -12.137 6.542 18.121 1.00 89.81 215 ILE A O 1
ATOM 1675 N N . ALA A 1 216 ? -11.795 8.691 18.623 1.00 88.81 216 ALA A N 1
ATOM 1676 C CA . ALA A 1 216 ? -12.590 9.179 17.500 1.00 88.81 216 ALA A CA 1
ATOM 1677 C C . ALA A 1 216 ? -11.865 8.965 16.157 1.00 88.81 216 ALA A C 1
ATOM 1679 O O . ALA A 1 216 ? -10.639 9.101 16.066 1.00 88.81 216 ALA A O 1
ATOM 1680 N N . ALA A 1 217 ? -12.621 8.742 15.074 1.00 88.81 217 ALA A N 1
ATOM 1681 C CA . ALA A 1 217 ? -12.070 8.624 13.719 1.00 88.81 217 ALA A CA 1
ATOM 1682 C C . ALA A 1 217 ? -11.212 9.843 13.324 1.00 88.81 217 ALA A C 1
ATOM 1684 O O . ALA A 1 217 ? -10.155 9.689 12.710 1.00 88.81 217 ALA A O 1
ATOM 1685 N N . GLN A 1 218 ? -11.601 11.051 13.751 1.00 91.00 218 GLN A N 1
ATOM 1686 C CA . GLN A 1 218 ? -10.833 12.280 13.525 1.00 91.00 218 GLN A CA 1
ATOM 1687 C C . GLN A 1 218 ? -9.437 12.236 14.170 1.00 91.00 218 GLN A C 1
ATOM 1689 O O . GLN A 1 218 ? -8.467 12.692 13.563 1.00 91.00 218 GLN A O 1
ATOM 1694 N N . GLN A 1 219 ? -9.303 11.638 15.360 1.00 92.81 219 GLN A N 1
ATOM 1695 C CA . GLN A 1 219 ? -8.006 11.475 16.025 1.00 92.81 219 GLN A CA 1
ATOM 1696 C C . GLN A 1 219 ? -7.109 10.508 15.244 1.00 92.81 219 GLN A C 1
ATOM 1698 O O . GLN A 1 219 ? -5.927 10.790 15.040 1.00 92.81 219 GLN A O 1
ATOM 1703 N N . ALA A 1 220 ? -7.666 9.412 14.717 1.00 93.38 220 ALA A N 1
ATOM 1704 C CA . ALA A 1 220 ? -6.921 8.544 13.808 1.00 93.38 220 ALA A CA 1
ATOM 1705 C C . ALA A 1 220 ? -6.510 9.282 12.526 1.00 93.38 220 ALA A C 1
ATOM 1707 O O . ALA A 1 220 ? -5.358 9.181 12.102 1.00 93.38 220 ALA A O 1
ATOM 1708 N N . MET A 1 221 ? -7.407 10.076 11.925 1.00 93.50 221 MET A N 1
ATOM 1709 C CA . MET A 1 221 ? -7.085 10.882 10.741 1.00 93.50 221 MET A CA 1
ATOM 1710 C C . MET A 1 221 ? -5.963 11.897 10.999 1.00 93.50 221 MET A C 1
ATOM 1712 O O . MET A 1 221 ? -5.135 12.103 10.109 1.00 93.50 221 MET A O 1
ATOM 1716 N N . ALA A 1 222 ? -5.869 12.466 12.204 1.00 94.44 222 ALA A N 1
ATOM 1717 C CA . ALA A 1 222 ? -4.752 13.327 12.593 1.00 94.44 222 ALA A CA 1
ATOM 1718 C C . ALA A 1 222 ? -3.410 12.569 12.584 1.00 94.44 222 ALA A C 1
ATOM 1720 O O . ALA A 1 222 ? -2.421 13.083 12.059 1.00 94.44 222 ALA A O 1
ATOM 1721 N N . VAL A 1 223 ? -3.377 11.312 13.049 1.00 95.69 223 VAL A N 1
ATOM 1722 C CA . VAL A 1 223 ? -2.182 10.451 12.937 1.00 95.69 223 VAL A CA 1
ATOM 1723 C C . VAL A 1 223 ? -1.828 10.182 11.472 1.00 95.69 223 VAL A C 1
ATOM 1725 O O . VAL A 1 223 ? -0.656 10.270 11.097 1.00 95.69 223 VAL A O 1
ATOM 1728 N N . TYR A 1 224 ? -2.814 9.906 10.610 1.00 95.31 224 TYR A N 1
ATOM 1729 C CA . TYR A 1 224 ? -2.573 9.747 9.168 1.00 95.31 224 TYR A CA 1
ATOM 1730 C C . TYR A 1 224 ? -1.995 11.012 8.523 1.00 95.31 224 TYR A C 1
ATOM 1732 O O . TYR A 1 224 ? -1.133 10.904 7.648 1.00 95.31 224 TYR A O 1
ATOM 1740 N N . ALA A 1 225 ? -2.456 12.194 8.937 1.00 94.94 225 ALA A N 1
ATOM 1741 C CA . ALA A 1 225 ? -1.943 13.469 8.451 1.00 94.94 225 ALA A CA 1
ATOM 1742 C C . ALA A 1 225 ? -0.496 13.707 8.917 1.00 94.94 225 ALA A C 1
ATOM 1744 O O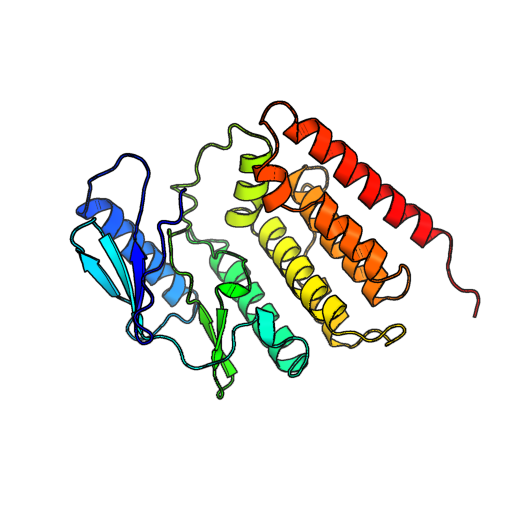 . ALA A 1 225 ? 0.380 13.933 8.080 1.00 94.94 225 ALA A O 1
ATOM 1745 N N . ALA A 1 226 ? -0.226 13.563 10.219 1.00 94.69 226 ALA A N 1
ATOM 1746 C CA . ALA A 1 226 ? 1.101 13.756 10.810 1.00 94.69 226 ALA A CA 1
ATOM 1747 C C . ALA A 1 226 ? 2.145 12.788 10.235 1.00 94.69 226 ALA A C 1
ATOM 1749 O O . ALA A 1 226 ? 3.289 13.161 9.970 1.00 94.69 226 ALA A O 1
ATOM 1750 N N . THR A 1 227 ? 1.730 11.549 9.974 1.00 95.69 227 THR A N 1
ATOM 1751 C CA . THR A 1 227 ? 2.585 10.527 9.370 1.00 95.69 227 THR A CA 1
ATOM 1752 C C . THR A 1 227 ? 2.505 10.517 7.845 1.00 95.69 227 THR A C 1
ATOM 1754 O O . THR A 1 227 ? 2.929 9.547 7.239 1.00 95.69 227 THR A O 1
ATOM 1757 N N . SER A 1 228 ? 1.969 11.521 7.148 1.00 94.38 228 SER A N 1
ATOM 1758 C CA . SER A 1 228 ? 1.833 11.471 5.682 1.00 94.38 228 SER A CA 1
ATOM 1759 C C . SER A 1 228 ? 3.188 11.447 4.954 1.00 94.38 228 SER A C 1
ATOM 1761 O O . SER A 1 228 ? 4.045 12.302 5.163 1.00 94.38 228 SER A O 1
ATOM 1763 N N . LEU A 1 229 ? 3.369 10.495 4.025 1.00 93.19 229 LEU A N 1
ATOM 1764 C CA . LEU A 1 229 ? 4.571 10.430 3.178 1.00 93.19 229 LEU A CA 1
ATOM 1765 C C . LEU A 1 229 ? 4.672 11.599 2.193 1.00 93.19 229 LEU A C 1
ATOM 1767 O O . LEU A 1 229 ? 5.776 11.961 1.791 1.00 93.19 229 LEU A O 1
ATOM 1771 N N . LEU A 1 230 ? 3.529 12.155 1.779 1.00 91.81 230 LEU A N 1
ATOM 1772 C CA . LEU A 1 230 ? 3.488 13.318 0.894 1.00 91.81 230 LEU A CA 1
ATOM 1773 C C . LEU A 1 230 ? 3.904 14.580 1.649 1.00 91.81 230 LEU A C 1
ATOM 1775 O O . LEU A 1 230 ? 4.706 15.346 1.129 1.00 91.81 230 LEU A O 1
ATOM 1779 N N . VAL A 1 231 ? 3.427 14.738 2.889 1.00 93.94 231 VAL A N 1
ATOM 1780 C CA . VAL A 1 231 ? 3.847 15.838 3.771 1.00 93.94 231 VAL A CA 1
ATOM 1781 C C . VAL A 1 231 ? 5.342 15.726 4.040 1.00 93.94 231 VAL A C 1
ATOM 1783 O O . VAL A 1 231 ? 6.077 16.664 3.762 1.00 93.94 231 VAL A O 1
ATOM 1786 N N . LEU A 1 232 ? 5.820 14.547 4.451 1.00 95.88 232 LEU A N 1
ATOM 1787 C CA . LEU A 1 232 ? 7.240 14.323 4.721 1.00 95.88 232 LEU A CA 1
ATOM 1788 C C . LEU A 1 232 ? 8.137 14.602 3.503 1.00 95.88 232 LEU A C 1
ATOM 1790 O O . LEU A 1 232 ? 9.247 15.100 3.665 1.00 95.88 232 LEU A O 1
ATOM 1794 N N . ARG A 1 233 ? 7.667 14.308 2.281 1.00 95.50 233 ARG A N 1
ATOM 1795 C CA . ARG A 1 233 ? 8.397 14.623 1.041 1.00 95.50 233 ARG A CA 1
ATOM 1796 C C . ARG A 1 233 ? 8.611 16.128 0.860 1.00 95.50 233 ARG A C 1
ATOM 1798 O O . ARG A 1 233 ? 9.638 16.512 0.312 1.00 95.50 233 ARG A O 1
ATOM 1805 N N . GLY A 1 234 ? 7.632 16.942 1.254 1.00 94.88 234 GLY A N 1
ATOM 1806 C CA . GLY A 1 234 ? 7.672 18.400 1.125 1.00 94.88 234 GLY A CA 1
ATOM 1807 C C . GLY A 1 234 ? 8.538 19.100 2.174 1.00 94.88 234 GLY A C 1
ATOM 1808 O O . GLY A 1 234 ? 8.809 20.285 2.029 1.00 94.88 234 GLY A O 1
ATOM 1809 N N . ILE A 1 235 ? 8.986 18.384 3.210 1.00 95.94 235 ILE A N 1
ATOM 1810 C CA . ILE A 1 235 ? 9.825 18.926 4.284 1.00 95.94 235 ILE A CA 1
ATOM 1811 C C . ILE A 1 235 ? 11.306 18.898 3.860 1.00 95.94 235 ILE A C 1
ATOM 1813 O O . ILE A 1 235 ? 11.756 17.869 3.330 1.00 95.94 235 ILE A O 1
ATOM 1817 N N . PRO A 1 236 ? 12.089 19.968 4.122 1.00 96.81 236 PRO A N 1
ATOM 1818 C CA . PRO A 1 236 ? 13.529 19.987 3.870 1.00 96.81 236 PRO A CA 1
ATOM 1819 C C . PRO A 1 236 ? 14.248 18.778 4.491 1.00 96.81 236 PRO A C 1
ATOM 1821 O O . PRO A 1 236 ? 13.939 18.403 5.623 1.00 96.81 236 PRO A O 1
ATOM 1824 N N . PRO A 1 237 ? 15.226 18.147 3.806 1.00 94.81 237 PRO A N 1
ATOM 1825 C CA . PRO A 1 237 ? 15.897 16.950 4.321 1.00 94.81 237 PRO A CA 1
ATOM 1826 C C . PRO A 1 237 ? 16.501 17.088 5.727 1.00 94.81 237 PRO A C 1
ATOM 1828 O O . PRO A 1 237 ? 16.520 16.098 6.460 1.00 94.81 237 PRO A O 1
ATOM 1831 N N . SER A 1 238 ? 16.953 18.289 6.108 1.00 95.75 238 SER A N 1
ATOM 1832 C CA . SER A 1 238 ? 17.465 18.606 7.451 1.00 95.75 238 SER A CA 1
ATOM 1833 C C . SER A 1 238 ? 16.417 18.418 8.550 1.00 95.75 238 SER A C 1
ATOM 1835 O O . SER A 1 238 ? 16.748 17.964 9.643 1.00 95.75 238 SER A O 1
ATOM 1837 N N . ASP A 1 239 ? 15.147 18.680 8.238 1.00 97.44 239 ASP A N 1
ATOM 1838 C CA . ASP A 1 239 ? 14.068 18.789 9.226 1.00 97.44 239 ASP A CA 1
ATOM 1839 C C . ASP A 1 239 ? 13.208 17.518 9.270 1.00 97.44 239 ASP A C 1
ATOM 1841 O O . ASP A 1 239 ? 12.480 17.265 10.232 1.00 97.44 239 ASP A O 1
ATOM 1845 N N . GLN A 1 240 ? 13.327 16.658 8.250 1.00 96.75 240 GLN A N 1
ATOM 1846 C CA . GLN A 1 240 ? 12.559 15.415 8.132 1.00 96.75 240 GLN A CA 1
ATOM 1847 C C . GLN A 1 240 ? 12.689 14.518 9.365 1.00 96.75 240 GLN A C 1
ATOM 1849 O O . GLN A 1 240 ? 11.711 13.893 9.770 1.00 96.75 240 GLN A O 1
ATOM 1854 N N . ARG A 1 241 ? 13.879 14.434 9.976 1.00 96.31 241 ARG A N 1
ATOM 1855 C CA . ARG A 1 241 ? 14.079 13.603 11.173 1.00 96.31 241 ARG A CA 1
ATOM 1856 C C . ARG A 1 241 ? 13.288 14.143 12.361 1.00 96.31 241 ARG A C 1
ATOM 1858 O O . ARG A 1 241 ? 12.595 13.363 13.000 1.00 96.31 241 ARG A O 1
ATOM 1865 N N . ALA A 1 242 ? 13.357 15.447 12.621 1.00 96.81 242 ALA A N 1
ATOM 1866 C CA . ALA A 1 242 ? 12.620 16.076 13.713 1.00 96.81 242 ALA A CA 1
ATOM 1867 C C . ALA A 1 242 ? 11.104 15.900 13.535 1.00 96.81 242 ALA A C 1
ATOM 1869 O O . ALA A 1 242 ? 10.421 15.480 14.467 1.00 96.81 242 ALA A O 1
ATOM 1870 N N . HIS A 1 243 ? 10.598 16.105 12.312 1.00 97.12 243 HIS A N 1
ATOM 1871 C CA . HIS A 1 243 ? 9.196 15.833 11.983 1.00 97.12 243 HIS A CA 1
ATOM 1872 C C . HIS A 1 243 ? 8.806 14.384 12.284 1.00 97.12 243 HIS A C 1
ATOM 1874 O O . HIS A 1 243 ? 7.742 14.135 12.851 1.00 97.12 243 HIS A O 1
ATOM 1880 N N . ILE A 1 244 ? 9.669 13.422 11.927 1.00 97.38 244 ILE A N 1
ATOM 1881 C CA . ILE A 1 244 ? 9.401 12.007 12.188 1.00 97.38 244 ILE A CA 1
ATOM 1882 C C . ILE A 1 244 ? 9.246 11.738 13.683 1.00 97.38 244 ILE A C 1
ATOM 1884 O O . ILE A 1 244 ? 8.266 11.109 14.077 1.00 97.38 244 ILE A O 1
ATOM 1888 N N . GLU A 1 245 ? 10.169 12.229 14.507 1.00 97.00 245 GLU A N 1
ATOM 1889 C CA . GLU A 1 245 ? 10.117 12.003 15.954 1.00 97.00 245 GLU A CA 1
ATOM 1890 C C . GLU A 1 245 ? 8.861 12.630 16.583 1.00 97.00 245 GLU A C 1
ATOM 1892 O O . GLU A 1 245 ? 8.175 11.970 17.362 1.00 97.00 245 GLU A O 1
ATOM 1897 N N . VAL A 1 246 ? 8.490 13.855 16.189 1.00 96.88 246 VAL A N 1
ATOM 1898 C CA . VAL A 1 246 ? 7.271 14.522 16.687 1.00 96.88 246 VAL A CA 1
ATOM 1899 C C . VAL A 1 246 ? 6.012 13.751 16.284 1.00 96.88 246 VAL A C 1
ATOM 1901 O O . VAL A 1 246 ? 5.147 13.493 17.125 1.00 96.88 246 VAL A O 1
ATOM 1904 N N . ALA A 1 247 ? 5.909 13.333 15.018 1.00 96.38 247 ALA A N 1
ATOM 1905 C CA . ALA A 1 247 ? 4.758 12.574 14.533 1.00 96.38 247 ALA A CA 1
ATOM 1906 C C . ALA A 1 247 ? 4.615 11.222 15.255 1.00 96.38 247 ALA A C 1
ATOM 1908 O O . ALA A 1 247 ? 3.504 10.827 15.621 1.00 96.38 247 ALA A O 1
ATOM 1909 N N . LEU A 1 248 ? 5.730 10.521 15.491 1.00 96.69 248 LEU A N 1
ATOM 1910 C CA . LEU A 1 248 ? 5.737 9.250 16.218 1.00 96.69 248 LEU A CA 1
ATOM 1911 C C . LEU A 1 248 ? 5.403 9.432 17.703 1.00 96.69 248 LEU A C 1
ATOM 1913 O O . LEU A 1 248 ? 4.628 8.645 18.247 1.00 96.69 248 LEU A O 1
ATOM 1917 N N . ALA A 1 249 ? 5.922 10.479 18.349 1.00 95.06 249 ALA A N 1
ATOM 1918 C CA . ALA A 1 249 ? 5.606 10.794 19.740 1.00 95.06 249 ALA A CA 1
ATOM 1919 C C . ALA A 1 249 ? 4.113 11.109 19.930 1.00 95.06 249 ALA A C 1
ATOM 1921 O O . ALA A 1 249 ? 3.486 10.580 20.851 1.00 95.06 249 ALA A O 1
ATOM 1922 N N . ALA A 1 250 ? 3.521 11.897 19.025 1.00 92.00 250 ALA A N 1
ATOM 1923 C CA . ALA A 1 250 ? 2.092 12.208 19.042 1.00 92.00 250 ALA A CA 1
ATOM 1924 C C . ALA A 1 250 ? 1.225 10.945 18.879 1.00 92.00 250 ALA A C 1
ATOM 1926 O O . ALA A 1 250 ? 0.267 10.740 19.626 1.00 92.00 250 ALA A O 1
ATOM 1927 N N . ALA A 1 251 ? 1.590 10.049 17.955 1.00 92.50 251 ALA A N 1
ATOM 1928 C CA . ALA A 1 251 ? 0.878 8.784 17.769 1.00 92.50 251 ALA A CA 1
ATOM 1929 C C . ALA A 1 251 ? 1.007 7.840 18.983 1.00 92.50 251 ALA A C 1
ATOM 1931 O O . ALA A 1 251 ? 0.052 7.148 19.353 1.00 92.50 251 ALA A O 1
ATOM 1932 N N . ALA A 1 252 ? 2.175 7.823 19.631 1.00 92.06 252 ALA A N 1
ATOM 1933 C CA . ALA A 1 252 ? 2.404 7.040 20.841 1.00 92.06 252 ALA A CA 1
ATOM 1934 C C . ALA A 1 252 ? 1.608 7.577 22.044 1.00 92.06 252 ALA A C 1
ATOM 1936 O O . ALA A 1 252 ? 1.085 6.786 22.830 1.00 92.06 252 ALA A O 1
ATOM 1937 N N . ALA A 1 253 ? 1.480 8.901 22.188 1.00 90.25 253 ALA A N 1
ATOM 1938 C CA . ALA A 1 253 ? 0.654 9.524 23.225 1.00 90.25 253 ALA A CA 1
ATOM 1939 C C . ALA A 1 253 ? -0.817 9.088 23.109 1.00 90.25 253 ALA A C 1
ATOM 1941 O O . ALA A 1 253 ? -1.371 8.551 24.066 1.00 90.25 253 ALA A O 1
ATOM 1942 N N 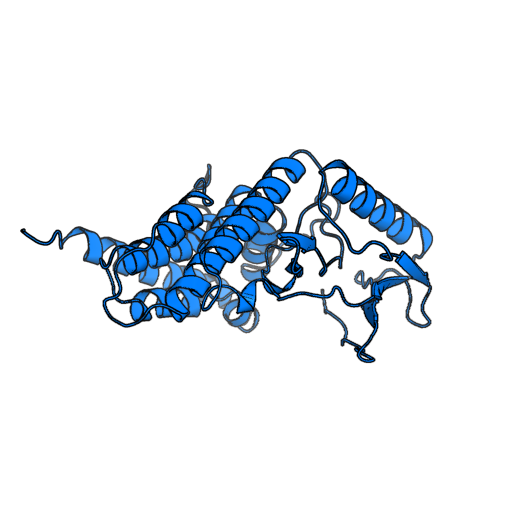. LEU A 1 254 ? -1.385 9.160 21.900 1.00 88.25 254 LEU A N 1
ATOM 1943 C CA . LEU A 1 254 ? -2.758 8.725 21.621 1.00 88.25 254 LEU A CA 1
ATOM 1944 C C . LEU A 1 254 ? -3.017 7.259 22.023 1.00 88.25 254 LEU A C 1
ATOM 1946 O O . LEU A 1 254 ? -4.078 6.912 22.543 1.00 88.25 254 LEU A O 1
ATOM 1950 N N . SER A 1 255 ? -2.024 6.391 21.819 1.00 81.88 255 SER A N 1
ATOM 1951 C CA . SER A 1 255 ? -2.123 4.971 22.177 1.00 81.88 255 SER A CA 1
ATOM 1952 C C . SER A 1 255 ? -2.124 4.735 23.693 1.00 81.88 255 SER A C 1
ATOM 1954 O O . SER A 1 255 ? -2.806 3.823 24.169 1.00 81.88 255 SER A O 1
ATOM 1956 N N . ARG A 1 256 ? -1.400 5.557 24.465 1.00 83.31 256 ARG A N 1
ATOM 1957 C CA . ARG A 1 256 ? -1.350 5.459 25.933 1.00 83.31 256 ARG A CA 1
ATOM 1958 C C . ARG A 1 256 ? -2.659 5.912 26.572 1.00 83.31 256 ARG A C 1
ATOM 1960 O O . ARG A 1 256 ? -3.220 5.165 27.369 1.00 83.31 256 ARG A O 1
ATOM 1967 N N . ASP A 1 257 ? -3.198 7.046 26.137 1.00 74.75 257 ASP A N 1
ATOM 1968 C CA . ASP A 1 257 ? -4.429 7.616 26.703 1.00 74.75 257 ASP A CA 1
ATOM 1969 C C . ASP A 1 257 ? -5.644 6.703 26.484 1.00 74.75 257 ASP A C 1
ATOM 1971 O O . ASP A 1 257 ? -6.503 6.553 27.353 1.00 74.75 257 ASP A O 1
ATOM 1975 N N . SER A 1 258 ? -5.674 6.001 25.348 1.00 65.94 258 SER A N 1
ATOM 1976 C CA . SER A 1 258 ? -6.722 5.023 25.037 1.00 65.94 258 SER A CA 1
ATOM 1977 C C . SER A 1 258 ? -6.659 3.745 25.887 1.00 65.94 258 SER A C 1
ATOM 1979 O O . SER A 1 258 ? -7.619 2.975 25.903 1.00 65.94 258 SER A O 1
ATOM 1981 N N . SER A 1 259 ? -5.538 3.464 26.565 1.00 62.06 259 SER A N 1
ATOM 1982 C CA . SER A 1 259 ? -5.346 2.259 27.394 1.00 62.06 259 SER A CA 1
ATOM 1983 C C . SER A 1 259 ? -5.809 2.441 28.842 1.00 62.06 259 SER A C 1
ATOM 1985 O O . SER A 1 259 ? -6.004 1.449 29.533 1.00 62.06 259 SER A O 1
ATOM 1987 N N . GLY A 1 260 ? -6.053 3.683 29.279 1.00 57.00 260 GLY A N 1
ATOM 1988 C CA . GLY A 1 260 ? -6.586 3.999 30.612 1.00 57.00 260 GLY A CA 1
ATOM 1989 C C . GLY A 1 260 ? -8.115 4.083 30.699 1.00 57.00 260 GLY A C 1
ATOM 1990 O O . GLY A 1 260 ? -8.652 4.224 31.793 1.00 57.00 260 GLY A O 1
ATOM 1991 N N . LYS A 1 261 ? -8.830 3.994 29.571 1.00 48.31 261 LYS A N 1
ATOM 1992 C CA . LYS A 1 261 ? -10.300 4.034 29.507 1.00 48.31 261 LYS A CA 1
ATOM 1993 C C . LYS A 1 261 ? -10.848 2.713 28.967 1.00 48.31 261 LYS A C 1
ATOM 1995 O O . LYS A 1 261 ? -11.243 2.629 27.810 1.00 48.31 261 LYS A O 1
ATOM 2000 N N . ALA A 1 262 ? -10.868 1.673 29.796 1.00 41.12 262 ALA A N 1
ATOM 2001 C CA . ALA A 1 262 ? -11.832 0.598 29.579 1.00 41.12 262 ALA A CA 1
ATOM 2002 C C . ALA A 1 262 ? -13.207 1.131 30.027 1.00 41.12 262 ALA A C 1
ATOM 2004 O O . ALA A 1 262 ? -13.309 1.596 31.167 1.00 41.12 262 ALA A O 1
ATOM 2005 N N . PRO A 1 263 ? -14.247 1.134 29.174 1.00 40.69 263 PRO A N 1
ATOM 2006 C CA . PRO A 1 263 ? -15.588 1.447 29.637 1.00 40.69 263 PRO A CA 1
ATOM 2007 C C . PRO A 1 263 ? -15.983 0.369 30.647 1.00 40.69 263 PRO A C 1
ATOM 2009 O O . PRO A 1 263 ? -15.946 -0.822 30.341 1.00 40.69 263 PRO A O 1
ATOM 2012 N N . ARG A 1 264 ? -16.308 0.784 31.873 1.00 38.06 264 ARG A N 1
ATOM 2013 C CA . ARG A 1 264 ? -17.042 -0.083 32.791 1.00 38.06 264 ARG A CA 1
ATOM 2014 C C . ARG A 1 264 ? -18.421 -0.281 32.163 1.00 38.06 264 ARG A C 1
ATOM 2016 O O . ARG A 1 264 ? -19.163 0.694 32.054 1.00 38.06 264 ARG A O 1
ATOM 2023 N N . MET A 1 265 ? -18.678 -1.489 31.665 1.00 37.47 265 MET A N 1
ATOM 2024 C CA . MET A 1 265 ? -20.042 -1.980 31.467 1.00 37.47 265 MET A CA 1
ATOM 2025 C C . MET A 1 265 ? -20.684 -2.229 32.826 1.00 37.47 265 MET A C 1
ATOM 2027 O O . MET A 1 265 ? -19.941 -2.653 33.743 1.00 37.47 265 MET A O 1
#

Foldseek 3Di:
DDFPDWDCPPWKTKGDADDPPDPDQPPLVVVLVVQVVLLVVLVAAAAPQFDWDQDPVGIMTMHTDDAADQLLPCLQPNLPLSLVLLVVVLSSLVSCLPDQWWDQLPSRQWGQHPVSDIHGNPPPDTRGNVPQDDQPFPLSVLVSCCTRPSLLVQLQNLLVSLLSNLVNDDVPRAQDPSNVSSLVSRPQDPCCPDLNSLLSNLSSLLSVCCNHVLDPSVLSVVLCVLSPSVVLVPDDRVCSVVSSVVSSVSSVVSNVVSVVDDDDD

Secondary structure (DSSP, 8-state):
---PPP-B-SSEEEEE---TT---TTHHHHHHHHHHHHHHHTT----TT-EEEEETTEEEEEEEPPPSEETTTTTTT-HHHHHHHHHHHHHHHHHHTTSSEE----GGGEEE-TT--EEE----S-EEGGGPPP--SHHHHHHHHHHH-HHHHHHHHHHHHHHHHHTTPPTT----HHHHHHHTT----SSTTSHHHHHHHHHHHHHHHHHTTSS-HHHHHHHHHHT-HHHHHHS-TTTHHHHHHHHHHHHHHHHHHTTS-----

Organism: NCBI:txid2248750